Protein AF-A0A3C8CG92-F1 (afdb_monomer_lite)

Secondary structure (DSSP, 8-state):
-HHHHHGGG---HHHHHHHHHHHHTTSS-HHHHHHSHHHHHTSHHHHHHTGGGPPPEEEEEEEETTEEEEEEE-TTHHHHHHTT-EEEEEEEEEETT--SEEEEEEEEE-S---SEEEEEHHHHBSS-----SSSEEEEEEEEEEE-TTT--EEEPPPEEEEEE--TT----PPPPP---------GGGGGG-

Structure (mmCIF, N/CA/C/O backbone):
data_AF-A0A3C8CG92-F1
#
_entry.id   AF-A0A3C8CG92-F1
#
loop_
_atom_site.group_PDB
_atom_site.id
_atom_site.type_symbol
_atom_site.label_atom_id
_atom_site.label_alt_id
_atom_site.label_comp_id
_atom_site.label_asym_id
_atom_site.label_entity_id
_atom_site.label_seq_id
_atom_site.pdbx_PDB_ins_code
_atom_site.Cartn_x
_atom_site.Cartn_y
_atom_site.Cartn_z
_atom_site.occupancy
_atom_site.B_iso_or_equiv
_atom_site.auth_seq_id
_atom_site.auth_comp_id
_atom_site.auth_asym_id
_atom_site.auth_atom_id
_atom_site.pdbx_PDB_model_num
ATOM 1 N N . VAL A 1 1 ? -14.187 -3.448 30.212 1.00 79.50 1 VAL A N 1
ATOM 2 C CA . VAL A 1 1 ? -13.137 -2.615 29.560 1.00 79.50 1 VAL A CA 1
ATOM 3 C C . VAL A 1 1 ? -12.024 -3.438 28.897 1.00 79.50 1 VAL A C 1
ATOM 5 O O . VAL A 1 1 ? -11.839 -3.274 27.696 1.00 79.50 1 VAL A O 1
ATOM 8 N N . LYS A 1 2 ? -11.349 -4.366 29.605 1.00 89.44 2 LYS A N 1
ATOM 9 C CA . LYS A 1 2 ? -10.207 -5.175 29.098 1.00 89.44 2 LYS A CA 1
ATOM 10 C C . LYS A 1 2 ? -10.404 -5.783 27.696 1.00 89.44 2 LYS A C 1
ATOM 12 O O . LYS A 1 2 ? -9.564 -5.591 26.823 1.00 89.44 2 LYS A O 1
ATOM 17 N N . LEU A 1 3 ? -11.551 -6.421 27.440 1.00 88.56 3 LEU A N 1
ATOM 18 C CA . LEU A 1 3 ? -11.881 -6.983 26.120 1.00 88.56 3 LEU A CA 1
ATOM 19 C C . LEU A 1 3 ? -11.899 -5.921 25.002 1.00 88.56 3 LEU A C 1
ATOM 21 O O . LEU A 1 3 ? -11.377 -6.147 23.913 1.00 88.56 3 LEU A O 1
ATOM 25 N N . GLY A 1 4 ? -12.467 -4.742 25.272 1.00 87.75 4 GLY A N 1
ATOM 26 C CA . GLY A 1 4 ? -12.495 -3.633 24.315 1.00 87.75 4 GLY A CA 1
ATOM 27 C C . GLY A 1 4 ? -11.094 -3.109 23.991 1.00 87.75 4 GLY A C 1
ATOM 28 O O . GLY A 1 4 ? -10.810 -2.808 22.836 1.00 87.75 4 GLY A O 1
ATOM 29 N N . VAL A 1 5 ? -10.194 -3.090 24.973 1.00 90.06 5 VAL A N 1
ATOM 30 C CA . VAL A 1 5 ? -8.790 -2.707 24.772 1.00 90.06 5 VAL A CA 1
ATOM 31 C C . VAL A 1 5 ? -8.032 -3.757 23.960 1.00 90.06 5 VAL A C 1
ATOM 33 O O . VAL A 1 5 ? -7.383 -3.412 22.973 1.00 90.06 5 VAL A O 1
ATOM 36 N N . ALA A 1 6 ? -8.178 -5.043 24.294 1.00 90.12 6 ALA A N 1
ATOM 37 C CA . ALA A 1 6 ? -7.513 -6.142 23.587 1.00 90.12 6 ALA A CA 1
ATOM 38 C C . ALA A 1 6 ? -7.808 -6.123 22.076 1.00 90.12 6 ALA A C 1
ATOM 40 O O . ALA A 1 6 ? -6.915 -6.264 21.243 1.00 90.12 6 ALA A O 1
ATOM 41 N N . THR A 1 7 ? -9.055 -5.834 21.695 1.00 90.62 7 THR A N 1
ATOM 42 C CA . THR A 1 7 ? -9.447 -5.739 20.278 1.00 90.62 7 THR A CA 1
ATOM 43 C C . THR A 1 7 ? -8.774 -4.600 19.492 1.00 90.62 7 THR A C 1
ATOM 45 O O . THR A 1 7 ? -8.831 -4.603 18.262 1.00 90.62 7 THR A O 1
ATOM 48 N N . CYS A 1 8 ? -8.127 -3.626 20.144 1.00 88.44 8 CYS A N 1
ATOM 49 C CA . CYS A 1 8 ? -7.345 -2.580 19.472 1.00 88.44 8 CYS A CA 1
ATOM 50 C C . CYS A 1 8 ? -5.971 -3.066 18.986 1.00 88.44 8 CYS A C 1
ATOM 52 O O . CYS A 1 8 ? -5.341 -2.396 18.167 1.00 88.44 8 CYS A O 1
ATOM 54 N N . TYR A 1 9 ? -5.520 -4.231 19.448 1.00 88.62 9 TYR A N 1
ATOM 55 C CA . TYR A 1 9 ? -4.285 -4.870 18.993 1.00 88.62 9 TYR A CA 1
ATOM 56 C C . TYR A 1 9 ? -4.516 -5.811 17.803 1.00 88.62 9 TYR A C 1
ATOM 58 O O . TYR A 1 9 ? -3.559 -6.258 17.180 1.00 88.62 9 TYR A O 1
ATOM 66 N N . LEU A 1 10 ? -5.778 -6.058 17.437 1.00 88.50 10 LEU A N 1
ATOM 67 C CA . LEU A 1 10 ? -6.153 -6.989 16.379 1.00 88.50 10 LEU A CA 1
ATOM 68 C C . LEU A 1 10 ? -6.548 -6.250 15.093 1.00 88.50 10 LEU A C 1
ATOM 70 O O . LEU A 1 10 ? -7.536 -5.509 15.059 1.00 88.50 10 LEU A O 1
ATOM 74 N N . TYR A 1 11 ? -5.829 -6.517 14.002 1.00 86.50 11 TYR A N 1
ATOM 75 C CA . TYR A 1 11 ? -6.189 -6.078 12.649 1.00 86.50 11 TYR A CA 1
ATOM 76 C C . TYR A 1 11 ? -7.282 -6.983 12.058 1.00 86.50 11 TYR A C 1
ATOM 78 O O . TYR A 1 11 ? -7.060 -7.705 11.096 1.00 86.50 11 TYR A O 1
ATOM 86 N N . SER A 1 12 ? -8.477 -6.986 12.658 1.00 88.12 12 SER A N 1
ATOM 87 C CA . SER A 1 12 ? -9.600 -7.827 12.220 1.00 88.12 12 SER A CA 1
ATOM 88 C C . SER A 1 12 ? -10.921 -7.048 12.159 1.00 88.12 12 SER A C 1
ATOM 90 O O . SER A 1 12 ? -11.260 -6.346 13.121 1.00 88.12 12 SER A O 1
ATOM 92 N N . PRO A 1 13 ? -11.735 -7.216 11.096 1.00 88.75 13 PRO A N 1
ATOM 93 C CA . PRO A 1 13 ? -13.082 -6.647 11.036 1.00 88.75 13 PRO A CA 1
ATOM 94 C C . PRO A 1 13 ? -13.967 -7.096 12.208 1.00 88.75 13 PRO A C 1
ATOM 96 O O . PRO A 1 13 ? -14.740 -6.303 12.754 1.00 88.75 13 PRO A O 1
ATOM 99 N N . LYS A 1 14 ? -13.813 -8.352 12.661 1.00 91.12 14 LYS A N 1
ATOM 100 C CA . LYS A 1 14 ? -14.554 -8.896 13.811 1.00 91.12 14 LYS A CA 1
ATOM 101 C C . LYS A 1 14 ? -14.210 -8.142 15.099 1.00 91.12 14 LYS A C 1
ATOM 103 O O . LYS A 1 14 ? -15.111 -7.792 15.857 1.00 91.12 14 LYS A O 1
ATOM 108 N N . ALA A 1 15 ? -12.938 -7.799 15.302 1.00 90.62 15 ALA A N 1
ATOM 109 C CA . ALA A 1 15 ? -12.492 -7.023 16.459 1.00 90.62 15 ALA A CA 1
ATOM 110 C C . ALA A 1 15 ? -13.123 -5.615 16.488 1.00 90.62 15 ALA A C 1
ATOM 112 O O . ALA A 1 15 ? -13.548 -5.135 17.539 1.00 90.62 15 ALA A O 1
ATOM 113 N N . LEU A 1 16 ? -13.268 -4.964 15.328 1.00 89.38 16 LEU A N 1
ATOM 114 C CA . LEU A 1 16 ? -13.996 -3.693 15.215 1.00 89.38 16 LEU A CA 1
ATOM 115 C C . LEU A 1 16 ? -15.495 -3.846 15.519 1.00 89.38 16 LEU A C 1
ATOM 117 O O . LEU A 1 16 ? -16.070 -2.975 16.175 1.00 89.38 16 LEU A O 1
ATOM 121 N N . LYS A 1 17 ? -16.127 -4.942 15.077 1.00 91.56 17 LYS A N 1
ATOM 122 C CA . LYS A 1 17 ? -17.538 -5.244 15.381 1.00 91.56 17 LYS A CA 1
ATOM 123 C C . LYS A 1 17 ? -17.755 -5.431 16.885 1.00 91.56 17 LYS A C 1
ATOM 125 O O . LYS A 1 17 ? -18.674 -4.828 17.434 1.00 91.56 17 LYS A O 1
ATOM 130 N N . VAL A 1 18 ? -16.878 -6.178 17.560 1.00 92.88 18 VAL A N 1
ATOM 131 C CA . VAL A 1 18 ? -16.921 -6.362 19.022 1.00 92.88 18 VAL A CA 1
ATOM 132 C C . VAL A 1 18 ? -16.825 -5.017 19.746 1.00 92.88 18 VAL A C 1
ATOM 134 O O . VAL A 1 18 ? -17.679 -4.731 20.582 1.00 92.88 18 VAL A O 1
ATOM 137 N N . ARG A 1 19 ? -15.876 -4.143 19.374 1.00 90.06 19 ARG A N 1
ATOM 138 C CA . ARG A 1 19 ? -15.771 -2.791 19.964 1.00 90.06 19 ARG A CA 1
ATOM 139 C C . ARG A 1 19 ? -17.051 -1.986 19.815 1.00 90.06 19 ARG A C 1
ATOM 141 O O .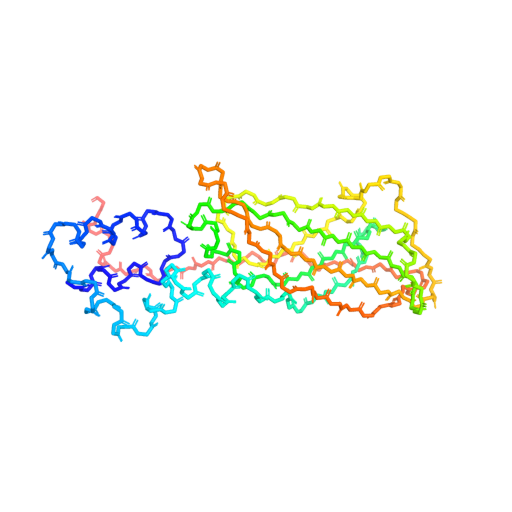 ARG A 1 19 ? -17.542 -1.436 20.795 1.00 90.06 19 ARG A O 1
ATOM 148 N N . ARG A 1 20 ? -17.614 -1.945 18.604 1.00 90.88 20 ARG A N 1
ATOM 149 C CA . ARG A 1 20 ? -18.874 -1.232 18.344 1.00 90.88 20 ARG A CA 1
ATOM 150 C C . ARG A 1 20 ? -20.014 -1.773 19.200 1.00 90.88 20 ARG A C 1
ATOM 152 O O . ARG A 1 20 ? -20.780 -0.983 19.736 1.00 90.88 20 ARG A O 1
ATOM 159 N N . ASN A 1 21 ? -20.110 -3.091 19.357 1.00 94.25 21 ASN A N 1
ATOM 160 C CA . ASN A 1 21 ? -21.153 -3.715 20.165 1.00 94.25 21 ASN A CA 1
ATOM 161 C C . ASN A 1 21 ? -20.993 -3.417 21.661 1.00 94.25 21 ASN A C 1
ATOM 163 O O . ASN A 1 21 ? -21.989 -3.136 22.321 1.00 94.25 21 ASN A O 1
ATOM 167 N N . LEU A 1 22 ? -19.766 -3.439 22.193 1.00 93.12 22 LEU A N 1
ATOM 168 C CA . LEU A 1 22 ? -19.501 -3.084 23.592 1.00 93.12 22 LEU A CA 1
ATOM 169 C C . LEU A 1 22 ? -19.893 -1.633 23.895 1.00 93.12 22 LEU A C 1
ATOM 171 O O . LEU A 1 22 ? -20.525 -1.385 24.919 1.00 93.12 22 LEU A O 1
ATOM 175 N N . ILE A 1 23 ? -19.576 -0.709 22.981 1.00 92.62 23 ILE A N 1
ATOM 176 C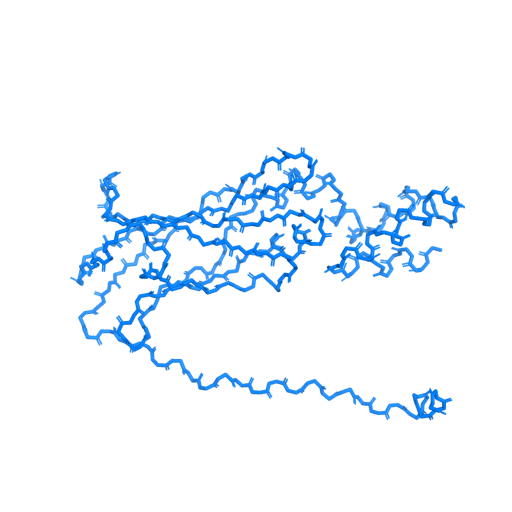 CA . ILE A 1 23 ? -19.957 0.706 23.094 1.00 92.62 23 ILE A CA 1
ATOM 177 C C . ILE A 1 23 ? -21.480 0.866 23.003 1.00 92.62 23 ILE A C 1
ATOM 179 O O . ILE A 1 23 ? -22.083 1.497 23.864 1.00 92.62 23 ILE A O 1
ATOM 183 N N . ARG A 1 24 ? -22.127 0.246 22.004 1.00 93.56 24 ARG A N 1
ATOM 184 C CA . ARG A 1 24 ? -23.591 0.313 21.818 1.00 93.56 24 ARG A CA 1
ATOM 185 C C . ARG A 1 24 ? -24.368 -0.223 23.017 1.00 93.56 24 ARG A C 1
ATOM 187 O O . ARG A 1 24 ? -25.367 0.365 23.401 1.00 93.56 24 ARG A O 1
ATOM 194 N N . LYS A 1 25 ? -23.893 -1.313 23.627 1.00 95.38 25 LYS A N 1
ATOM 195 C CA . LYS A 1 25 ? -24.488 -1.902 24.837 1.00 95.38 25 LYS A CA 1
ATOM 196 C C . LYS A 1 25 ? -24.092 -1.171 26.129 1.00 95.38 25 LYS A C 1
ATOM 198 O O . LYS A 1 25 ? -24.303 -1.723 27.201 1.00 95.38 25 LYS A O 1
ATOM 203 N N . LYS A 1 26 ? -23.455 0.006 26.039 1.00 92.88 26 LYS A N 1
ATOM 204 C CA . LYS A 1 26 ? -22.960 0.808 27.173 1.00 92.88 26 LYS A CA 1
ATOM 205 C C . LYS A 1 26 ? -22.051 0.036 28.150 1.00 92.88 26 LYS A C 1
ATOM 207 O O . LYS A 1 26 ? -21.869 0.449 29.286 1.00 92.88 26 LYS A O 1
ATOM 212 N N . ARG A 1 27 ? -21.428 -1.070 27.713 1.00 91.50 27 ARG A N 1
ATOM 213 C CA . ARG A 1 27 ? -20.518 -1.888 28.545 1.00 91.50 27 ARG A CA 1
ATOM 214 C C . ARG A 1 27 ? -19.129 -1.266 28.689 1.00 91.50 27 ARG A C 1
ATOM 216 O O . ARG A 1 27 ? -18.361 -1.659 29.564 1.00 91.50 27 ARG A O 1
ATOM 223 N N . VAL A 1 28 ? -18.767 -0.376 27.767 1.00 92.38 28 VAL A N 1
ATOM 224 C CA . VAL A 1 28 ? -17.530 0.415 27.770 1.00 92.38 28 VAL A CA 1
ATOM 225 C C . VAL A 1 28 ? -17.829 1.748 27.082 1.00 92.38 28 VAL A C 1
ATOM 227 O O . VAL A 1 28 ? -18.465 1.747 26.028 1.00 92.38 28 VAL A O 1
ATOM 230 N N . SER A 1 29 ? -17.362 2.868 27.635 1.00 92.69 29 SER A N 1
ATOM 231 C CA . SER A 1 29 ? -17.491 4.175 26.981 1.00 92.69 29 SER A CA 1
ATOM 232 C C . SER A 1 29 ? -16.473 4.328 25.836 1.00 92.69 29 SER A C 1
ATOM 234 O O . SER A 1 29 ? -15.406 3.707 25.835 1.00 92.69 29 SER A O 1
ATOM 236 N N . LEU A 1 30 ? -16.782 5.163 24.838 1.00 89.75 30 LEU A N 1
ATOM 237 C CA . LEU A 1 30 ? -15.821 5.475 23.774 1.00 89.75 30 LEU A CA 1
ATOM 238 C C . LEU A 1 30 ? -14.600 6.224 24.328 1.00 89.75 30 LEU A C 1
ATOM 240 O O . LEU A 1 30 ? -13.483 5.936 23.908 1.00 89.75 30 LEU A O 1
ATOM 244 N N . GLN A 1 31 ? -14.812 7.146 25.266 1.00 91.44 31 GLN A N 1
ATOM 245 C CA . GLN A 1 31 ? -13.764 7.993 25.837 1.00 91.44 31 GLN A CA 1
ATOM 246 C C . GLN A 1 31 ? -12.708 7.159 26.567 1.00 91.44 31 GLN A C 1
ATOM 248 O O . GLN A 1 31 ? -11.533 7.238 26.219 1.00 91.44 31 GLN A O 1
ATOM 253 N N . THR A 1 32 ? -13.146 6.216 27.406 1.00 91.50 32 THR A N 1
ATOM 254 C CA . THR A 1 32 ? -12.263 5.257 28.091 1.00 91.50 32 THR A CA 1
ATOM 255 C C . THR A 1 32 ? -11.449 4.407 27.109 1.00 91.50 32 THR A C 1
ATOM 257 O O . THR A 1 32 ? -10.316 4.028 27.388 1.00 91.50 32 THR A O 1
ATOM 260 N N . LEU A 1 33 ? -11.999 4.073 25.933 1.00 89.44 33 LEU A N 1
ATOM 261 C CA . LEU A 1 33 ? -11.219 3.371 24.909 1.00 89.44 33 LEU A CA 1
ATOM 262 C C . LEU A 1 33 ? -10.218 4.295 24.218 1.00 89.44 33 LEU A C 1
ATOM 264 O O . LEU A 1 33 ? -9.135 3.835 23.886 1.00 89.44 33 LEU A O 1
ATOM 268 N N . LEU A 1 34 ? -10.562 5.555 23.957 1.00 89.81 34 LEU A N 1
ATOM 269 C CA . LEU A 1 34 ? -9.677 6.492 23.262 1.00 89.81 34 LEU A CA 1
ATOM 270 C C . LEU A 1 34 ? -8.498 6.959 24.125 1.00 89.81 34 LEU A C 1
ATOM 272 O O . LEU A 1 34 ? -7.439 7.221 23.561 1.00 89.81 34 LEU A O 1
ATOM 276 N N . GLU A 1 35 ? -8.650 6.977 25.451 1.00 90.94 35 GLU A N 1
ATOM 277 C CA . GLU A 1 35 ? -7.554 7.189 26.414 1.00 90.94 35 GLU A CA 1
ATOM 278 C C . GLU A 1 35 ? -6.441 6.144 26.257 1.00 90.94 35 GLU A C 1
ATOM 280 O O . GLU A 1 35 ? -5.258 6.435 26.437 1.00 90.94 35 GLU A O 1
ATOM 285 N N . VAL A 1 36 ? -6.784 4.925 25.828 1.00 91.44 36 VAL A N 1
ATOM 286 C CA . VAL A 1 36 ? -5.773 3.928 25.480 1.00 91.44 36 VAL A CA 1
ATOM 287 C C . VAL A 1 36 ? -5.129 4.301 24.149 1.00 91.44 36 VAL A C 1
ATOM 289 O O . VAL A 1 36 ? -5.717 4.123 23.077 1.00 91.44 36 VAL A O 1
ATOM 292 N N . ARG A 1 37 ? -3.856 4.713 24.203 1.00 88.56 37 ARG A N 1
ATOM 293 C CA . ARG A 1 37 ? -3.052 5.148 23.046 1.00 88.56 37 ARG A CA 1
ATOM 294 C C . ARG A 1 37 ? -3.224 4.262 21.811 1.00 88.56 37 ARG A C 1
ATOM 296 O O . ARG A 1 37 ? -3.463 4.763 20.713 1.00 88.56 37 ARG A O 1
ATOM 303 N N . ARG A 1 38 ? -3.148 2.933 21.970 1.00 88.69 38 ARG A N 1
ATOM 304 C CA . ARG A 1 38 ? -3.302 1.989 20.849 1.00 88.69 38 ARG A CA 1
ATOM 305 C C . ARG A 1 38 ? -4.683 2.079 20.201 1.00 88.69 38 ARG A C 1
ATOM 307 O O . ARG A 1 38 ? -4.783 2.064 18.979 1.00 88.69 38 ARG A O 1
ATOM 314 N N . CYS A 1 39 ? -5.742 2.167 20.996 1.00 88.44 39 CYS A N 1
ATOM 315 C CA . CYS A 1 39 ? -7.107 2.308 20.503 1.00 88.44 39 CYS A CA 1
ATOM 316 C C . CYS A 1 39 ? -7.336 3.658 19.813 1.00 88.44 39 CYS A C 1
ATOM 318 O O . CYS A 1 39 ? -7.998 3.681 18.771 1.00 88.44 39 CYS A O 1
ATOM 320 N N . GLY A 1 40 ? -6.754 4.737 20.350 1.00 87.94 40 GLY A N 1
ATOM 321 C CA . GLY A 1 40 ? -6.740 6.066 19.740 1.00 87.94 40 GLY A CA 1
ATOM 322 C C . GLY A 1 40 ? -6.082 6.062 18.359 1.00 87.94 40 GLY A C 1
ATOM 323 O O . GLY A 1 40 ? -6.735 6.400 17.374 1.00 87.94 40 GLY A O 1
ATOM 324 N N . LEU A 1 41 ? -4.848 5.557 18.250 1.00 85.81 41 LEU A N 1
ATOM 325 C CA . LEU A 1 41 ? -4.129 5.420 16.971 1.00 85.81 41 LEU A CA 1
ATOM 326 C C . LEU A 1 41 ? -4.892 4.555 15.962 1.00 85.81 41 LEU A C 1
ATOM 328 O O . LEU A 1 41 ? -4.976 4.862 14.778 1.00 85.81 41 LEU A O 1
ATOM 332 N N . MET A 1 42 ? -5.503 3.477 16.446 1.00 84.94 42 MET A N 1
ATOM 333 C CA . MET A 1 42 ? -6.290 2.554 15.633 1.00 84.94 42 MET A CA 1
ATOM 334 C C . MET A 1 42 ? -7.716 3.050 15.379 1.00 84.94 42 MET A C 1
ATOM 336 O O . MET A 1 42 ? -8.534 2.289 14.850 1.00 84.94 42 MET A O 1
ATOM 340 N N . SER A 1 43 ? -8.062 4.276 15.777 1.00 88.12 43 SER A N 1
ATOM 341 C CA . SER A 1 43 ? -9.392 4.853 15.600 1.00 88.12 43 SER A CA 1
ATOM 342 C C . SER A 1 43 ? -9.699 5.132 14.127 1.00 88.12 43 SER A C 1
ATOM 344 O O . SER A 1 43 ? -8.841 5.070 13.246 1.00 88.12 43 SER A O 1
ATOM 346 N N . ARG A 1 44 ? -10.977 5.397 13.826 1.00 89.06 44 ARG A N 1
ATOM 347 C CA . ARG A 1 44 ? -11.379 5.747 12.456 1.00 89.06 44 ARG A CA 1
ATOM 348 C C . ARG A 1 44 ? -10.785 7.093 12.050 1.00 89.06 44 ARG A C 1
ATOM 350 O O . ARG A 1 44 ? -10.328 7.224 10.925 1.00 89.06 44 ARG A O 1
ATOM 357 N N . ARG A 1 45 ? -10.789 8.055 12.977 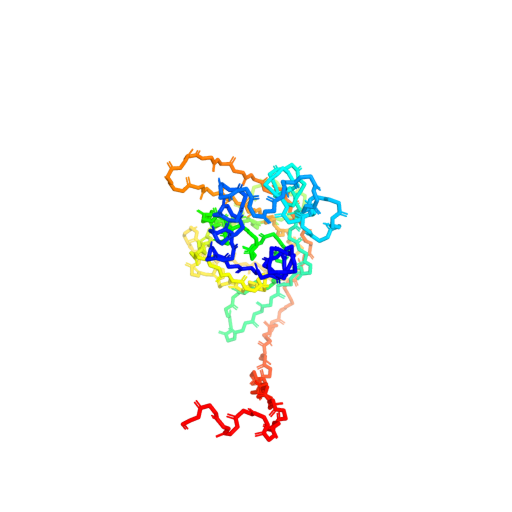1.00 90.00 45 ARG A N 1
ATOM 358 C CA . ARG A 1 45 ? -10.286 9.411 12.758 1.00 90.00 45 ARG A CA 1
ATOM 359 C C . ARG A 1 45 ? -8.794 9.392 12.441 1.00 90.00 45 ARG A C 1
ATOM 361 O O . ARG A 1 45 ? -8.410 9.943 11.419 1.00 90.00 45 ARG A O 1
ATOM 368 N N . SER A 1 46 ? -7.994 8.704 13.254 1.00 90.44 46 SER A N 1
ATOM 369 C CA . SER A 1 46 ? -6.552 8.570 13.023 1.00 90.44 46 SER A CA 1
ATOM 370 C C . SER A 1 46 ? -6.255 7.851 11.710 1.00 90.44 46 SER A C 1
ATOM 372 O O . SER A 1 46 ? -5.429 8.316 10.933 1.00 90.44 46 SER A O 1
ATOM 374 N N . PHE A 1 47 ? -6.984 6.773 11.391 1.00 91.81 47 PHE A N 1
ATOM 375 C CA . PHE A 1 47 ? -6.814 6.098 10.102 1.00 91.81 47 PHE A CA 1
ATOM 376 C C . PHE A 1 47 ? -7.068 7.034 8.914 1.00 91.81 47 PHE A C 1
ATOM 378 O O . PHE A 1 47 ? -6.217 7.158 8.040 1.00 91.81 47 PHE A O 1
ATOM 385 N N . GLU A 1 48 ? -8.232 7.688 8.887 1.00 92.62 48 GLU A N 1
ATOM 386 C CA . GLU A 1 48 ? -8.662 8.496 7.743 1.00 92.62 48 GLU A CA 1
ATOM 387 C C . GLU A 1 48 ? -7.877 9.809 7.597 1.00 92.62 48 GLU A C 1
ATOM 389 O O . GLU A 1 48 ? -7.800 10.317 6.483 1.00 92.62 48 GLU A O 1
ATOM 394 N N . ARG A 1 49 ? -7.308 10.355 8.683 1.00 91.56 49 ARG A N 1
ATOM 395 C CA . ARG A 1 49 ? -6.543 11.615 8.657 1.00 91.56 49 ARG A CA 1
ATOM 396 C C . ARG A 1 49 ? -5.032 11.435 8.534 1.00 91.56 49 ARG A C 1
ATOM 398 O O . ARG A 1 49 ? -4.391 12.298 7.954 1.00 91.56 49 ARG A O 1
ATOM 405 N N . GLU A 1 50 ? -4.466 10.356 9.074 1.00 90.56 50 GLU A N 1
ATOM 406 C CA . GLU A 1 50 ? -3.008 10.200 9.180 1.00 90.56 50 GLU A CA 1
ATOM 407 C C . GLU A 1 50 ? -2.506 8.958 8.444 1.00 90.56 50 GLU A C 1
ATOM 409 O O . GLU A 1 50 ? -1.791 9.082 7.453 1.00 90.56 50 GLU A O 1
ATOM 414 N N . PHE A 1 51 ? -2.903 7.757 8.882 1.00 90.44 51 PHE A N 1
ATOM 415 C CA . PHE A 1 51 ? -2.337 6.502 8.360 1.00 90.44 51 PHE A CA 1
ATOM 416 C C . PHE A 1 51 ? -2.570 6.331 6.861 1.00 90.44 51 PHE A C 1
ATOM 418 O O . PHE A 1 51 ? -1.705 5.830 6.152 1.00 90.44 51 PHE A O 1
ATOM 425 N N . VAL A 1 52 ? -3.731 6.752 6.362 1.00 92.31 52 VAL A N 1
ATOM 426 C CA . VAL A 1 52 ? -4.044 6.709 4.930 1.00 92.31 52 VAL A CA 1
ATOM 427 C C . VAL A 1 52 ? -3.020 7.469 4.094 1.00 92.31 52 VAL A C 1
ATOM 429 O O . VAL A 1 52 ? -2.702 7.019 2.996 1.00 92.31 52 VAL A O 1
ATOM 432 N N . LEU A 1 53 ? -2.503 8.586 4.607 1.00 94.25 53 LEU A N 1
ATOM 433 C CA . LEU A 1 53 ? -1.563 9.448 3.897 1.00 94.25 53 LEU A CA 1
ATOM 434 C C . LEU A 1 53 ? -0.135 8.896 3.913 1.00 94.25 53 LEU A C 1
ATOM 436 O O . LEU A 1 53 ? 0.707 9.403 3.175 1.00 94.25 53 LEU A O 1
ATOM 440 N N . TRP A 1 54 ? 0.161 7.886 4.736 1.00 94.44 54 TRP A N 1
ATOM 441 C CA . TRP A 1 54 ? 1.501 7.314 4.818 1.00 94.44 54 TRP A CA 1
ATOM 442 C C . TRP A 1 54 ? 1.904 6.708 3.475 1.00 94.44 54 TRP A C 1
ATOM 444 O O . TRP A 1 54 ? 1.182 5.888 2.904 1.00 94.44 54 TRP A O 1
ATOM 454 N N . SER A 1 55 ? 3.062 7.140 2.980 1.00 95.25 55 SER A N 1
ATOM 455 C CA . SER A 1 55 ? 3.691 6.586 1.790 1.00 95.25 55 SER A CA 1
ATOM 456 C C . SER A 1 55 ? 4.235 5.185 2.071 1.00 95.25 55 SER A C 1
ATOM 458 O O . SER A 1 55 ? 4.534 4.820 3.216 1.00 95.25 55 SER A O 1
ATOM 460 N N . MET A 1 56 ? 4.364 4.393 1.009 1.00 95.75 56 MET A N 1
ATOM 461 C CA . MET A 1 56 ? 4.994 3.079 1.078 1.00 95.75 56 MET A CA 1
ATOM 462 C C . MET A 1 56 ? 6.467 3.228 1.456 1.00 95.75 56 MET A C 1
ATOM 464 O O . MET A 1 56 ? 7.137 4.172 1.037 1.00 95.75 56 MET A O 1
ATOM 468 N N . ARG A 1 57 ? 6.959 2.298 2.275 1.00 94.12 57 ARG A N 1
ATOM 469 C CA . ARG A 1 57 ? 8.324 2.312 2.812 1.00 94.12 57 ARG A CA 1
ATOM 470 C C . ARG A 1 57 ? 9.113 1.112 2.321 1.00 94.12 57 ARG A C 1
ATOM 472 O O . ARG A 1 57 ? 8.519 0.090 1.979 1.00 94.12 57 ARG A O 1
ATOM 479 N N . ASN A 1 58 ? 10.439 1.229 2.372 1.00 94.75 58 ASN A N 1
ATOM 480 C CA . ASN A 1 58 ? 11.376 0.145 2.071 1.00 94.75 58 ASN A CA 1
ATOM 481 C C . ASN A 1 58 ? 11.067 -0.498 0.711 1.00 94.75 58 ASN A C 1
ATOM 483 O O . ASN A 1 58 ? 10.841 -1.702 0.628 1.00 94.75 58 ASN A O 1
ATOM 487 N N . ILE A 1 59 ? 10.939 0.341 -0.321 1.00 95.69 59 ILE A N 1
ATOM 488 C CA . ILE A 1 59 ? 10.642 -0.107 -1.681 1.00 95.69 59 ILE A CA 1
ATOM 489 C C . ILE A 1 59 ? 11.942 -0.613 -2.300 1.00 95.69 59 ILE A C 1
ATOM 491 O O . ILE A 1 59 ? 12.928 0.119 -2.344 1.00 95.69 59 ILE A O 1
ATOM 495 N N . TYR A 1 60 ? 11.920 -1.846 -2.791 1.00 93.75 60 TYR A N 1
ATOM 496 C CA . TYR A 1 60 ? 13.046 -2.495 -3.447 1.00 93.75 60 TYR A CA 1
ATOM 497 C C . TYR A 1 60 ? 12.615 -3.060 -4.789 1.00 93.75 60 TYR A C 1
ATOM 499 O O . TYR A 1 60 ? 11.629 -3.797 -4.869 1.00 93.75 60 TYR A O 1
ATOM 507 N N . PHE A 1 61 ? 13.387 -2.737 -5.821 1.00 93.69 61 PHE A N 1
ATOM 508 C CA . PHE A 1 61 ? 13.314 -3.390 -7.118 1.00 93.69 61 PHE A CA 1
ATOM 509 C C . PHE A 1 61 ? 14.236 -4.606 -7.135 1.00 93.69 61 PHE A C 1
ATOM 511 O O . PHE A 1 61 ? 15.365 -4.539 -6.652 1.00 93.69 61 PHE A O 1
ATOM 518 N N . PHE A 1 62 ? 13.775 -5.702 -7.729 1.00 91.31 62 PHE A N 1
ATOM 519 C CA . PHE A 1 62 ? 14.630 -6.835 -8.050 1.00 91.31 62 PHE A CA 1
ATOM 520 C C . PHE A 1 62 ? 14.092 -7.609 -9.254 1.00 91.31 62 PHE A C 1
ATOM 522 O O . PHE A 1 62 ? 12.903 -7.555 -9.562 1.00 91.31 62 PHE A O 1
ATOM 529 N N . LYS A 1 63 ? 14.961 -8.360 -9.932 1.00 90.00 63 LYS A N 1
ATOM 530 C CA . LYS A 1 63 ? 14.543 -9.354 -10.927 1.00 90.00 63 LYS A CA 1
ATOM 531 C C . LYS A 1 63 ? 14.555 -10.729 -10.279 1.00 90.00 63 LYS A C 1
ATOM 533 O O . LYS A 1 63 ? 15.464 -11.012 -9.518 1.00 90.00 63 LYS A O 1
ATOM 538 N N . SER A 1 64 ? 13.563 -11.569 -10.544 1.00 86.25 64 SER A N 1
ATOM 539 C CA . SER A 1 64 ? 13.572 -12.967 -10.103 1.00 86.25 64 SER A CA 1
ATOM 540 C C . SER A 1 64 ? 13.119 -13.857 -11.245 1.00 86.25 64 SER A C 1
ATOM 542 O O . SER A 1 64 ? 12.007 -13.696 -11.759 1.00 86.25 64 SER A O 1
ATOM 544 N N . LYS A 1 65 ? 13.988 -14.788 -11.655 1.00 85.81 65 LYS A N 1
ATOM 545 C CA . LYS A 1 65 ? 13.809 -15.604 -12.869 1.00 85.81 65 LYS A CA 1
ATOM 546 C C . LYS A 1 65 ? 13.530 -14.730 -14.101 1.00 85.81 65 LYS A C 1
ATOM 548 O O . LYS A 1 65 ? 12.568 -14.968 -14.824 1.00 85.81 65 LYS A O 1
ATOM 553 N N . GLY A 1 66 ? 14.307 -13.657 -14.257 1.00 85.00 66 GLY A N 1
ATOM 554 C CA . GLY A 1 66 ? 14.166 -12.682 -15.346 1.00 85.00 66 GLY A CA 1
ATOM 555 C C . GLY A 1 66 ? 13.041 -11.657 -15.168 1.00 85.00 66 GLY A C 1
ATOM 556 O O . GLY A 1 66 ? 13.075 -10.623 -15.826 1.00 85.00 66 GLY A O 1
ATOM 557 N N . ARG A 1 67 ? 12.102 -11.881 -14.238 1.00 89.62 67 ARG A N 1
ATOM 558 C CA . ARG A 1 67 ? 10.907 -11.040 -14.095 1.00 89.62 67 ARG A CA 1
ATOM 559 C C . ARG A 1 67 ? 11.090 -9.894 -13.126 1.00 89.62 67 ARG A C 1
ATOM 561 O O . ARG A 1 67 ? 11.521 -10.109 -11.990 1.00 89.62 67 ARG A O 1
ATOM 568 N N . ALA A 1 68 ? 10.708 -8.698 -13.555 1.00 92.75 68 ALA A N 1
ATOM 569 C CA . ALA A 1 68 ? 10.794 -7.484 -12.754 1.00 92.75 68 ALA A CA 1
ATOM 570 C C . ALA A 1 68 ? 9.768 -7.490 -11.605 1.00 92.75 68 ALA A C 1
ATOM 572 O O . ALA A 1 68 ? 8.562 -7.637 -11.813 1.00 92.75 68 ALA A O 1
ATOM 573 N N . GLN A 1 69 ? 10.246 -7.321 -10.373 1.00 94.06 69 GLN A N 1
ATOM 574 C CA . GLN A 1 69 ? 9.435 -7.320 -9.159 1.00 94.06 69 GLN A CA 1
ATOM 575 C C . GLN A 1 69 ? 9.753 -6.112 -8.283 1.00 94.06 69 GLN A C 1
ATOM 577 O O . GLN A 1 69 ? 10.871 -5.599 -8.251 1.00 94.06 69 GLN A O 1
ATOM 582 N N . ILE A 1 70 ? 8.742 -5.691 -7.530 1.00 95.25 70 ILE A N 1
ATOM 583 C CA . ILE A 1 70 ? 8.852 -4.663 -6.500 1.00 95.25 70 ILE A CA 1
ATOM 584 C C . ILE A 1 70 ? 8.344 -5.235 -5.180 1.00 95.25 70 ILE A C 1
ATOM 586 O O . ILE A 1 70 ? 7.260 -5.820 -5.121 1.00 95.25 70 ILE A O 1
ATOM 590 N N . GLN A 1 71 ? 9.105 -5.037 -4.107 1.00 95.00 71 GLN A N 1
ATOM 591 C CA . GLN A 1 71 ? 8.701 -5.365 -2.742 1.00 95.00 71 GLN A CA 1
ATOM 592 C C . GLN A 1 71 ? 8.739 -4.119 -1.865 1.00 95.00 71 GLN A C 1
ATOM 594 O O . GLN A 1 71 ? 9.660 -3.318 -1.964 1.00 95.00 71 GLN A O 1
ATOM 599 N N . PHE A 1 72 ? 7.734 -3.955 -1.006 1.00 96.19 72 PHE A N 1
ATOM 600 C CA . PHE A 1 72 ? 7.636 -2.815 -0.096 1.00 96.19 72 PHE A CA 1
ATOM 601 C C . PHE A 1 72 ? 6.790 -3.126 1.140 1.00 96.19 72 PHE A C 1
ATOM 603 O O . PHE A 1 72 ? 6.154 -4.182 1.255 1.00 96.19 72 PHE A O 1
ATOM 610 N N . LEU A 1 73 ? 6.767 -2.170 2.067 1.00 96.62 73 LEU A N 1
ATOM 611 C CA . LEU A 1 73 ? 5.914 -2.168 3.247 1.00 96.62 73 LEU A CA 1
ATOM 612 C C . LEU A 1 73 ? 4.847 -1.070 3.142 1.00 96.62 73 LEU A C 1
ATOM 614 O O . LEU A 1 73 ? 5.158 0.117 3.034 1.00 96.62 73 LEU A O 1
ATOM 618 N N . ASP A 1 74 ? 3.581 -1.472 3.226 1.00 96.12 74 ASP A N 1
ATOM 619 C CA . ASP A 1 74 ? 2.429 -0.600 3.448 1.00 96.12 74 ASP A CA 1
ATOM 620 C C . ASP A 1 74 ? 1.946 -0.738 4.907 1.00 96.12 74 ASP A C 1
ATOM 622 O O . ASP A 1 74 ? 1.204 -1.671 5.242 1.00 96.12 74 ASP A O 1
ATOM 626 N N . PRO A 1 75 ? 2.328 0.196 5.793 1.00 91.38 75 PRO A N 1
ATOM 627 C CA . PRO A 1 75 ? 1.921 0.170 7.198 1.00 91.38 75 PRO A CA 1
ATOM 628 C C . PRO A 1 75 ? 0.413 0.381 7.420 1.00 91.38 75 PRO A C 1
ATOM 630 O O . PRO A 1 75 ? -0.110 0.023 8.478 1.00 91.38 75 PRO A O 1
ATOM 633 N N . ALA A 1 76 ? -0.307 0.956 6.455 1.00 94.19 76 ALA A N 1
ATOM 634 C CA . ALA A 1 76 ? -1.736 1.228 6.569 1.00 94.19 76 ALA A CA 1
ATOM 635 C C . ALA A 1 76 ? -2.608 0.091 6.012 1.00 94.19 76 ALA A C 1
ATOM 637 O O . ALA A 1 76 ? -3.787 0.012 6.370 1.00 94.19 76 ALA A O 1
ATOM 638 N N . LEU A 1 77 ? -2.053 -0.815 5.198 1.00 95.19 77 LEU A N 1
ATOM 639 C CA . LEU A 1 77 ? -2.781 -1.932 4.581 1.00 95.19 77 LEU A CA 1
ATOM 640 C C . LEU A 1 77 ? -3.529 -2.829 5.589 1.00 95.19 77 LEU A C 1
ATOM 642 O O . LEU A 1 77 ? -4.720 -3.074 5.364 1.00 95.19 77 LEU A O 1
ATOM 646 N N . PRO A 1 78 ? -2.929 -3.286 6.712 1.00 92.56 78 PRO A N 1
ATOM 647 C CA . PRO A 1 78 ? -3.643 -4.137 7.666 1.00 92.56 78 PRO A CA 1
ATOM 648 C C . PRO A 1 78 ? -4.876 -3.442 8.254 1.00 92.56 78 PRO A C 1
ATOM 650 O O . PRO A 1 78 ? -5.949 -4.036 8.390 1.00 92.56 78 PRO A O 1
ATOM 653 N N . LEU A 1 79 ? -4.739 -2.153 8.580 1.00 91.81 79 LEU A N 1
ATOM 654 C CA . LEU A 1 79 ? -5.816 -1.351 9.153 1.00 91.81 79 LEU A CA 1
ATOM 655 C C . LEU A 1 79 ? -6.894 -1.017 8.117 1.00 91.81 79 LEU A C 1
ATOM 657 O O . LEU A 1 79 ? -8.080 -1.062 8.447 1.00 91.81 79 LEU A O 1
ATOM 661 N N . ALA A 1 80 ? -6.500 -0.726 6.877 1.00 94.19 80 ALA A N 1
ATOM 662 C CA . ALA A 1 80 ? -7.412 -0.484 5.766 1.00 94.19 80 ALA A CA 1
ATOM 663 C C . ALA A 1 80 ? -8.316 -1.699 5.522 1.00 94.19 80 ALA A C 1
ATOM 665 O O . ALA A 1 80 ? -9.542 -1.573 5.595 1.00 94.19 80 ALA A O 1
ATOM 666 N N . GLY A 1 81 ? -7.717 -2.883 5.367 1.00 93.44 81 GLY A N 1
ATOM 667 C CA . GLY A 1 81 ? -8.451 -4.132 5.180 1.00 93.44 81 GLY A CA 1
ATOM 668 C C . GLY A 1 81 ? -9.361 -4.453 6.366 1.00 93.44 81 GLY A C 1
ATOM 669 O O . GLY A 1 81 ? -10.531 -4.788 6.183 1.00 93.44 81 GLY A O 1
ATOM 670 N N . ALA A 1 82 ? -8.884 -4.267 7.605 1.00 91.88 82 ALA A N 1
ATOM 671 C CA . ALA A 1 82 ? -9.707 -4.492 8.797 1.00 91.88 82 ALA A CA 1
ATOM 672 C C . ALA A 1 82 ? -10.938 -3.571 8.835 1.00 91.88 82 ALA A C 1
ATOM 674 O O . ALA A 1 82 ? -11.992 -3.947 9.348 1.00 91.88 82 ALA A O 1
ATOM 675 N N . ARG A 1 83 ? -10.817 -2.363 8.276 1.00 91.38 83 ARG A N 1
ATOM 676 C CA . ARG A 1 83 ? -11.891 -1.369 8.174 1.00 91.38 83 ARG A CA 1
ATOM 677 C C . ARG A 1 83 ? -12.788 -1.547 6.950 1.00 91.38 83 ARG A C 1
ATOM 679 O O . ARG A 1 83 ? -13.727 -0.764 6.817 1.00 91.38 83 ARG A O 1
ATOM 686 N N . GLY A 1 84 ? -12.537 -2.562 6.125 1.00 92.31 84 GLY A N 1
ATOM 687 C CA . GLY A 1 84 ? -13.323 -2.871 4.934 1.00 92.31 84 GLY A CA 1
ATOM 688 C C . GLY A 1 84 ? -12.958 -2.031 3.712 1.00 92.31 84 GLY A C 1
ATOM 689 O O . GLY A 1 84 ? -13.776 -1.924 2.810 1.00 92.31 84 GLY A O 1
ATOM 690 N N . PHE A 1 85 ? -11.779 -1.407 3.684 1.00 94.12 85 PHE A N 1
ATOM 691 C CA . PHE A 1 85 ? -11.265 -0.774 2.471 1.00 94.12 85 PHE A CA 1
ATOM 692 C C . PHE A 1 85 ? -10.533 -1.807 1.615 1.00 94.12 85 PHE A C 1
ATOM 694 O O . PHE A 1 85 ? -9.771 -2.623 2.135 1.00 94.12 85 PHE A O 1
ATOM 701 N N . GLU A 1 86 ? -10.727 -1.724 0.308 1.00 95.19 86 GLU A N 1
ATOM 702 C CA . GLU A 1 86 ? -9.909 -2.405 -0.687 1.00 95.19 86 GLU A CA 1
ATOM 703 C C . GLU A 1 86 ? -8.772 -1.483 -1.119 1.00 95.19 86 GLU A C 1
ATOM 705 O O . GLU A 1 86 ? -8.985 -0.281 -1.302 1.00 95.19 86 GLU A O 1
ATOM 710 N N . THR A 1 87 ? -7.567 -2.031 -1.280 1.00 97.00 87 THR A N 1
ATOM 711 C CA . THR A 1 87 ? -6.380 -1.246 -1.638 1.00 97.00 87 THR A CA 1
ATOM 712 C C . THR A 1 87 ? -5.966 -1.567 -3.067 1.00 97.00 87 THR A C 1
ATOM 714 O O . THR A 1 87 ? -5.707 -2.719 -3.401 1.00 97.00 87 THR A O 1
ATOM 717 N N . ARG A 1 88 ? -5.865 -0.545 -3.911 1.00 97.25 88 ARG A N 1
ATOM 718 C CA . ARG A 1 88 ? -5.266 -0.609 -5.243 1.00 97.25 88 ARG A CA 1
ATOM 719 C C . ARG A 1 88 ? -3.971 0.187 -5.232 1.00 97.25 88 ARG A C 1
ATOM 721 O O . ARG A 1 88 ? -3.991 1.388 -4.979 1.00 97.25 88 ARG A O 1
ATOM 728 N N . TYR A 1 89 ? -2.861 -0.473 -5.509 1.00 97.94 89 TYR A N 1
ATOM 729 C CA . TYR A 1 89 ? -1.593 0.190 -5.762 1.00 97.94 89 TYR A CA 1
ATOM 730 C C . TYR A 1 89 ? -1.547 0.650 -7.212 1.00 97.94 89 TYR A C 1
ATOM 732 O O . TYR A 1 89 ? -1.955 -0.095 -8.102 1.00 97.94 89 TYR A O 1
ATOM 740 N N . LEU A 1 90 ? -1.075 1.870 -7.425 1.00 97.62 90 LEU A N 1
ATOM 741 C CA . LEU A 1 90 ? -0.827 2.462 -8.733 1.00 97.62 90 LEU A CA 1
ATOM 742 C C . LEU A 1 90 ? 0.664 2.750 -8.801 1.00 97.62 90 LEU A C 1
ATOM 744 O O . LEU A 1 90 ? 1.200 3.366 -7.875 1.00 97.62 90 LEU A O 1
ATOM 748 N N . TRP A 1 91 ? 1.324 2.276 -9.848 1.00 97.25 91 TRP A N 1
ATOM 749 C CA . TRP A 1 91 ? 2.761 2.439 -9.999 1.00 97.25 91 TRP A CA 1
ATOM 750 C C . TRP A 1 91 ? 3.127 2.896 -11.403 1.00 97.25 91 TRP A C 1
ATOM 752 O O . TRP A 1 91 ? 2.410 2.607 -12.361 1.00 97.25 91 TRP A O 1
ATOM 762 N N . ARG A 1 92 ? 4.233 3.634 -11.498 1.00 96.31 92 ARG A N 1
ATOM 763 C CA . ARG A 1 92 ? 4.768 4.212 -12.734 1.00 96.31 92 ARG A CA 1
ATOM 764 C C . ARG A 1 92 ? 6.287 4.130 -12.728 1.00 96.31 92 ARG A C 1
ATOM 766 O O . ARG A 1 92 ? 6.904 4.256 -11.670 1.00 96.31 92 ARG A O 1
ATOM 773 N N . ILE A 1 93 ? 6.872 3.939 -13.902 1.00 96.00 93 ILE A N 1
ATOM 774 C CA . ILE A 1 93 ? 8.311 3.955 -14.147 1.00 96.00 93 ILE A CA 1
ATOM 775 C C . ILE A 1 93 ? 8.596 4.945 -15.266 1.00 96.00 93 ILE A C 1
ATOM 777 O O . ILE A 1 93 ? 7.907 4.952 -16.286 1.00 96.00 93 ILE A O 1
ATOM 781 N N . TYR A 1 94 ? 9.610 5.774 -15.068 1.00 95.12 94 TYR A N 1
ATOM 782 C CA . TYR A 1 94 ? 10.060 6.764 -16.037 1.00 95.12 94 TYR A CA 1
ATOM 783 C C . TYR A 1 94 ? 11.554 7.049 -15.850 1.00 95.12 94 TYR A C 1
ATOM 785 O O . TYR A 1 94 ? 12.135 6.705 -14.817 1.00 95.12 94 TYR A O 1
ATOM 793 N N . TYR A 1 95 ? 12.180 7.652 -16.857 1.00 94.31 95 TYR A N 1
ATOM 794 C CA . TYR A 1 95 ? 13.577 8.073 -16.779 1.00 94.31 95 TYR A CA 1
ATOM 795 C C . TYR A 1 95 ? 13.782 9.175 -15.749 1.00 94.31 95 TYR A C 1
ATOM 797 O O . TYR A 1 95 ? 12.936 10.057 -15.593 1.00 94.31 95 TYR A O 1
ATOM 805 N N . GLU A 1 96 ? 14.930 9.174 -15.079 1.00 91.50 96 GLU A N 1
ATOM 806 C CA . GLU A 1 96 ? 15.313 10.322 -14.263 1.00 91.50 96 GLU A CA 1
ATOM 807 C C . GLU A 1 96 ? 15.351 11.606 -15.113 1.00 91.50 96 GLU A C 1
ATOM 809 O O . GLU A 1 96 ? 15.961 11.644 -16.175 1.00 91.50 96 GLU A O 1
ATOM 814 N N . GLY A 1 97 ? 14.650 12.652 -14.664 1.00 86.38 97 GLY A N 1
ATOM 815 C CA . GLY A 1 97 ? 14.530 13.922 -15.393 1.00 86.38 97 GLY A CA 1
ATOM 816 C C . GLY A 1 97 ? 13.433 13.964 -16.467 1.00 86.38 97 GLY A C 1
ATOM 817 O O . GLY A 1 97 ? 13.142 15.041 -16.980 1.00 86.38 97 GLY A O 1
ATOM 818 N N . SER A 1 98 ? 12.775 12.841 -16.770 1.00 88.12 98 SER A N 1
ATOM 819 C CA . SER A 1 98 ? 11.617 12.796 -17.671 1.00 88.12 98 SER A CA 1
ATOM 820 C C . SER A 1 98 ? 10.302 12.725 -16.896 1.00 88.12 98 SER A C 1
ATOM 822 O O . SER A 1 98 ? 10.231 12.133 -15.823 1.00 88.12 98 SER A O 1
ATOM 824 N N . ASN A 1 99 ? 9.237 13.286 -17.468 1.00 80.44 99 ASN A N 1
ATOM 825 C CA . ASN A 1 99 ? 7.863 13.112 -16.980 1.00 80.44 99 ASN A CA 1
ATOM 826 C C . ASN A 1 99 ? 7.060 12.108 -17.827 1.00 80.44 99 ASN A C 1
ATOM 828 O O . ASN A 1 99 ? 5.889 11.861 -17.545 1.00 80.44 99 ASN A O 1
ATOM 832 N N . VAL A 1 100 ? 7.665 11.537 -18.873 1.00 86.06 100 VAL A N 1
ATOM 833 C CA . VAL A 1 100 ? 7.004 10.568 -19.754 1.00 86.06 100 VAL A CA 1
ATOM 834 C C . VAL A 1 100 ? 7.065 9.187 -19.110 1.00 86.06 100 VAL A C 1
ATOM 836 O O . VAL A 1 100 ? 8.149 8.658 -18.857 1.00 86.06 100 VAL A O 1
ATOM 839 N N . HIS A 1 101 ? 5.897 8.601 -18.838 1.00 87.94 101 HIS A N 1
ATOM 840 C CA . HIS A 1 101 ? 5.809 7.259 -18.270 1.00 87.94 101 HIS A CA 1
ATOM 841 C C . HIS A 1 101 ? 6.246 6.233 -19.318 1.00 87.94 101 HIS A C 1
ATOM 843 O O . HIS A 1 101 ? 5.640 6.125 -20.380 1.00 87.94 101 HIS A O 1
ATOM 849 N N . MET A 1 102 ? 7.276 5.458 -19.000 1.00 90.88 102 MET A N 1
ATOM 850 C CA . MET A 1 102 ? 7.709 4.321 -19.812 1.00 90.88 102 MET A CA 1
ATOM 851 C C . MET A 1 102 ? 6.825 3.103 -19.559 1.00 90.88 102 MET A C 1
ATOM 853 O O . MET A 1 102 ? 6.490 2.359 -20.473 1.00 90.88 102 MET A O 1
ATOM 857 N N . ALA A 1 103 ? 6.465 2.890 -18.297 1.00 94.06 103 ALA A N 1
ATOM 858 C CA . ALA A 1 103 ? 5.583 1.813 -17.902 1.00 94.06 103 ALA A CA 1
ATOM 859 C C . ALA A 1 103 ? 4.722 2.257 -16.731 1.00 94.06 103 ALA A C 1
ATOM 861 O O . ALA A 1 103 ? 5.164 2.998 -15.853 1.00 94.06 103 ALA A O 1
ATOM 862 N N . GLU A 1 104 ? 3.499 1.762 -16.684 1.00 96.06 104 GLU A N 1
ATOM 863 C CA . GLU A 1 104 ? 2.622 1.953 -15.546 1.00 96.06 104 GLU A CA 1
ATOM 864 C C . GLU A 1 104 ? 1.752 0.729 -15.335 1.00 96.06 104 GLU A C 1
ATOM 866 O O . GLU A 1 104 ? 1.590 -0.113 -16.218 1.00 96.06 104 GLU A O 1
ATOM 871 N N . GLY A 1 105 ? 1.199 0.614 -14.139 1.00 96.94 105 GLY A N 1
ATOM 872 C CA . GLY A 1 105 ? 0.399 -0.536 -13.794 1.00 96.94 105 GLY A CA 1
ATOM 873 C C . GLY A 1 105 ? -0.365 -0.365 -12.503 1.00 96.94 105 GLY A C 1
ATOM 874 O O . GLY A 1 105 ? -0.289 0.649 -11.798 1.00 96.94 105 GLY A O 1
ATOM 875 N N . SER A 1 106 ? -1.145 -1.391 -12.185 1.00 97.06 106 SER A N 1
ATOM 876 C CA . SER A 1 106 ? -1.900 -1.409 -10.945 1.00 97.06 106 SER A CA 1
ATOM 877 C C . SER A 1 106 ? -2.023 -2.796 -10.346 1.00 97.06 106 SER A C 1
ATOM 879 O O . SER A 1 106 ? -2.203 -3.784 -11.049 1.00 97.06 106 SER A O 1
ATOM 881 N N . TYR A 1 107 ? -1.976 -2.860 -9.019 1.00 96.94 107 TYR A N 1
ATOM 882 C CA . TYR A 1 107 ? -2.074 -4.109 -8.277 1.00 96.94 107 TYR A CA 1
ATOM 883 C C . TYR A 1 107 ? -3.143 -4.001 -7.197 1.00 96.94 107 TYR A C 1
ATOM 885 O O . TYR A 1 107 ? -3.085 -3.133 -6.326 1.00 96.94 107 TYR A O 1
ATOM 893 N N . HIS A 1 108 ? -4.142 -4.875 -7.258 1.00 95.88 108 HIS A N 1
ATOM 894 C CA . HIS A 1 108 ? -5.283 -4.837 -6.354 1.00 95.88 108 HIS A CA 1
ATOM 895 C C . HIS A 1 108 ? -5.145 -5.866 -5.230 1.00 95.88 108 HIS A C 1
ATOM 897 O O . HIS A 1 108 ? -4.880 -7.044 -5.464 1.00 95.88 108 HIS A O 1
ATOM 903 N N . VAL A 1 109 ? -5.370 -5.423 -3.994 1.00 93.25 109 VAL A N 1
ATOM 904 C CA . VAL A 1 109 ? -5.317 -6.243 -2.787 1.00 93.25 109 VAL A CA 1
ATOM 905 C C . VAL A 1 109 ? -6.667 -6.213 -2.085 1.00 93.25 109 VAL A C 1
ATOM 907 O O . VAL A 1 109 ? -7.116 -5.175 -1.591 1.00 93.25 109 VAL A O 1
ATOM 910 N N . LYS A 1 110 ? -7.281 -7.395 -1.991 1.00 86.44 110 LYS A N 1
ATOM 911 C CA . LYS A 1 110 ? -8.531 -7.620 -1.260 1.00 86.44 110 LYS A CA 1
ATOM 912 C C . LYS A 1 110 ? -8.268 -8.079 0.173 1.00 86.44 110 LYS A C 1
ATOM 914 O O . LYS A 1 110 ? -7.390 -8.909 0.426 1.00 86.44 110 LYS A O 1
ATOM 919 N N . GLY A 1 111 ? -9.097 -7.585 1.090 1.00 86.56 111 GLY A N 1
ATOM 920 C CA . GLY A 1 111 ? -9.154 -8.037 2.480 1.00 86.56 111 GLY A CA 1
ATOM 921 C C . GLY A 1 111 ? -7.981 -7.591 3.358 1.00 86.56 111 GLY A C 1
ATOM 922 O O . GLY A 1 111 ? -7.278 -6.625 3.073 1.00 86.56 111 GLY A O 1
ATOM 923 N N . VAL A 1 112 ? -7.802 -8.291 4.482 1.00 88.56 112 VAL A N 1
ATOM 924 C CA . VAL A 1 112 ? -6.747 -8.006 5.467 1.00 88.56 112 VAL A CA 1
ATOM 925 C C . VAL A 1 112 ? -5.444 -8.692 5.058 1.00 88.56 112 VAL A C 1
ATOM 927 O O . VAL A 1 112 ? -5.430 -9.893 4.799 1.00 88.56 112 VAL A O 1
ATOM 930 N N . ARG A 1 113 ? -4.334 -7.946 5.055 1.00 91.56 113 ARG A N 1
ATOM 931 C CA . ARG A 1 113 ? -2.971 -8.444 4.791 1.00 91.56 113 ARG A CA 1
ATOM 932 C C . ARG A 1 113 ? -1.978 -7.848 5.795 1.00 91.56 113 ARG A C 1
ATOM 934 O O . ARG A 1 113 ? -2.296 -6.861 6.448 1.00 91.56 113 ARG A O 1
ATOM 941 N N . SER A 1 114 ? -0.785 -8.435 5.908 1.00 86.06 114 SER A N 1
ATOM 942 C CA . SER A 1 114 ? 0.254 -8.067 6.891 1.00 86.06 114 SER A CA 1
ATOM 943 C C . SER A 1 114 ? 0.984 -6.747 6.605 1.00 86.06 114 SER A C 1
ATOM 945 O O . SER A 1 114 ? 1.724 -6.274 7.459 1.00 86.06 114 SER A O 1
ATOM 947 N N . GLY A 1 115 ? 0.773 -6.138 5.435 1.00 90.38 115 GLY A N 1
ATOM 948 C CA . GLY A 1 115 ? 1.437 -4.895 5.028 1.00 90.38 115 GLY A CA 1
ATOM 949 C C . GLY A 1 115 ? 2.703 -5.104 4.202 1.00 90.38 115 GLY A C 1
ATOM 950 O O . GLY A 1 115 ? 3.111 -4.187 3.505 1.00 90.38 115 GLY A O 1
ATOM 951 N N . SER A 1 116 ? 3.291 -6.304 4.193 1.00 93.88 116 SER A N 1
ATOM 952 C CA . SER A 1 116 ? 4.342 -6.636 3.225 1.00 93.88 116 SER A CA 1
ATOM 953 C C . SER A 1 116 ? 3.709 -7.006 1.888 1.00 93.88 116 SER A C 1
ATOM 955 O O . SER A 1 116 ? 2.864 -7.903 1.825 1.00 93.88 116 SER A O 1
ATOM 957 N N . VAL A 1 117 ? 4.088 -6.289 0.833 1.00 95.12 117 VAL A N 1
ATOM 958 C CA . VAL A 1 117 ? 3.513 -6.447 -0.502 1.00 95.12 117 VAL A CA 1
ATOM 959 C C . VAL A 1 117 ? 4.628 -6.699 -1.500 1.00 95.12 117 VAL A C 1
ATOM 961 O O . VAL A 1 117 ? 5.673 -6.053 -1.463 1.00 95.12 117 VAL A O 1
ATOM 964 N N . LYS A 1 118 ? 4.371 -7.647 -2.399 1.00 94.94 118 LYS A N 1
ATOM 965 C CA . LYS A 1 118 ? 5.213 -7.954 -3.546 1.00 94.94 118 LYS A CA 1
ATOM 966 C C . LYS A 1 118 ? 4.366 -7.870 -4.807 1.00 94.94 118 LYS A C 1
ATOM 968 O O . LYS A 1 118 ? 3.298 -8.482 -4.856 1.00 94.94 118 LYS A O 1
ATOM 973 N N . ILE A 1 119 ? 4.839 -7.118 -5.791 1.00 95.44 119 ILE A N 1
ATOM 974 C CA . ILE A 1 119 ? 4.184 -6.910 -7.080 1.00 95.44 119 ILE A CA 1
ATOM 975 C C . ILE A 1 119 ? 5.097 -7.468 -8.169 1.00 95.44 119 ILE A C 1
ATOM 977 O O . ILE A 1 119 ? 6.277 -7.132 -8.225 1.00 95.44 119 ILE A O 1
ATOM 981 N N . ASP A 1 120 ? 4.535 -8.324 -9.018 1.00 94.75 120 ASP A N 1
ATOM 982 C CA . ASP A 1 120 ? 5.126 -8.711 -10.300 1.00 94.75 120 ASP A CA 1
ATOM 983 C C . ASP A 1 120 ? 4.739 -7.621 -11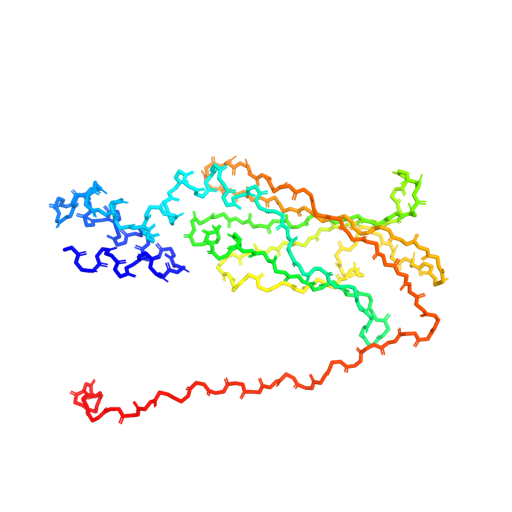.313 1.00 94.75 120 ASP A C 1
ATOM 985 O O . ASP A 1 120 ? 3.548 -7.395 -11.564 1.00 94.75 120 ASP A O 1
ATOM 989 N N . LEU A 1 121 ? 5.729 -6.858 -11.784 1.00 94.94 121 LEU A N 1
ATOM 990 C CA . LEU A 1 121 ? 5.482 -5.673 -12.603 1.00 94.94 121 LEU A CA 1
ATOM 991 C C . LEU A 1 121 ? 4.957 -6.061 -13.983 1.00 94.94 121 LEU A C 1
ATOM 993 O O . LEU A 1 121 ? 4.030 -5.423 -14.460 1.00 94.94 121 LEU A O 1
ATOM 997 N N . GLU A 1 122 ? 5.447 -7.150 -14.576 1.00 92.62 122 GLU A N 1
ATOM 998 C CA . GLU A 1 122 ? 4.971 -7.631 -15.882 1.00 92.62 122 GLU A CA 1
ATOM 999 C C . GLU A 1 122 ? 3.491 -8.011 -15.828 1.00 92.62 122 GLU A C 1
ATOM 1001 O O . GLU A 1 122 ? 2.718 -7.664 -16.713 1.00 92.62 122 GLU A O 1
ATOM 1006 N N . LYS A 1 123 ? 3.063 -8.673 -14.746 1.00 93.44 123 LYS A N 1
ATOM 1007 C CA . LYS A 1 123 ? 1.660 -9.086 -14.578 1.00 93.44 123 LYS A CA 1
ATOM 1008 C C . LYS A 1 123 ? 0.703 -7.947 -14.249 1.00 93.44 123 LYS A C 1
ATOM 1010 O O . LYS A 1 123 ? -0.506 -8.127 -14.359 1.00 93.44 123 LYS A O 1
ATOM 1015 N N . SER A 1 124 ? 1.219 -6.834 -13.737 1.00 94.62 124 SER A N 1
ATOM 1016 C CA . SER A 1 124 ? 0.402 -5.701 -13.291 1.00 94.62 124 SER A CA 1
ATOM 1017 C C . SER A 1 124 ? 0.508 -4.480 -14.200 1.00 94.62 124 SER A C 1
ATOM 1019 O O . SER A 1 124 ? -0.203 -3.502 -13.954 1.00 94.62 124 SER A O 1
ATOM 1021 N N . ALA A 1 125 ? 1.371 -4.537 -15.217 1.00 93.88 125 ALA A N 1
ATOM 1022 C CA . ALA A 1 125 ? 1.571 -3.488 -16.199 1.00 93.88 125 ALA A CA 1
ATOM 1023 C C . ALA A 1 125 ? 0.354 -3.337 -17.116 1.00 93.88 125 ALA A C 1
ATOM 1025 O O . ALA A 1 125 ? -0.366 -4.292 -17.412 1.00 93.88 125 ALA A O 1
ATOM 1026 N N . VAL A 1 126 ? 0.151 -2.114 -17.589 1.00 91.81 126 VAL A N 1
ATOM 1027 C CA . VAL A 1 126 ? -0.685 -1.832 -18.748 1.00 91.81 126 VAL A CA 1
ATOM 1028 C C . VAL A 1 126 ? 0.209 -1.965 -19.981 1.00 91.81 126 VAL A C 1
ATOM 1030 O O . VAL A 1 126 ? 1.087 -1.138 -20.200 1.00 91.81 126 VAL A O 1
ATOM 1033 N N . GLY A 1 127 ? 0.008 -3.025 -20.766 1.00 87.31 127 GLY A N 1
ATOM 1034 C CA . GLY A 1 127 ? 0.829 -3.323 -21.944 1.00 87.31 127 GLY A CA 1
ATOM 1035 C C . GLY A 1 127 ? 2.114 -4.096 -21.623 1.00 87.31 127 GLY A C 1
ATOM 1036 O O . GLY A 1 127 ? 2.211 -4.785 -20.609 1.00 87.31 127 GLY A O 1
ATOM 1037 N N . THR A 1 128 ? 3.093 -4.023 -22.525 1.00 85.19 128 THR A N 1
ATOM 1038 C CA . THR A 1 128 ? 4.385 -4.714 -22.400 1.00 85.19 128 THR A CA 1
ATOM 1039 C C . THR A 1 128 ? 5.374 -3.924 -21.552 1.00 85.19 128 THR A C 1
ATOM 1041 O O . THR A 1 128 ? 5.606 -2.742 -21.794 1.00 85.19 128 THR A O 1
ATOM 1044 N N . LEU A 1 129 ? 6.005 -4.599 -20.590 1.00 89.75 129 LEU A N 1
ATOM 1045 C CA . LEU A 1 129 ? 7.027 -4.013 -19.729 1.00 89.75 129 LEU A CA 1
ATOM 1046 C C . LEU A 1 129 ? 8.427 -4.261 -20.303 1.00 89.75 129 LEU A C 1
ATOM 1048 O O . LEU A 1 129 ? 8.964 -5.355 -20.162 1.00 89.75 129 LEU A O 1
ATOM 1052 N N . ASN A 1 130 ? 9.038 -3.219 -20.864 1.00 88.44 130 ASN A N 1
ATOM 1053 C CA . ASN A 1 130 ? 10.425 -3.245 -21.326 1.00 88.44 130 ASN A CA 1
ATOM 1054 C C . ASN A 1 130 ? 11.229 -2.202 -20.549 1.00 88.44 130 ASN A C 1
ATOM 1056 O O . ASN A 1 130 ? 11.030 -1.007 -20.736 1.00 88.44 130 ASN A O 1
ATOM 1060 N N . LEU A 1 131 ? 12.111 -2.657 -19.654 1.00 90.62 131 LEU A N 1
ATOM 1061 C CA . LEU A 1 131 ? 12.933 -1.775 -18.822 1.00 90.62 131 LEU A CA 1
ATOM 1062 C C . LEU A 1 131 ? 14.393 -1.787 -19.301 1.00 90.62 131 LEU A C 1
ATOM 1064 O O . LEU A 1 131 ? 14.977 -2.876 -19.383 1.00 90.62 131 LEU A O 1
ATOM 1068 N N . PRO A 1 132 ? 15.000 -0.617 -19.570 1.00 90.81 132 PRO A N 1
ATOM 1069 C CA . PRO A 1 132 ? 16.393 -0.528 -19.986 1.00 90.81 132 PRO A CA 1
ATOM 1070 C C . PRO A 1 132 ? 17.331 -0.943 -18.850 1.00 90.81 132 PRO A C 1
ATOM 1072 O O . PRO A 1 132 ? 17.014 -0.826 -17.664 1.00 90.81 132 PRO A O 1
ATOM 1075 N N . SER A 1 133 ? 18.506 -1.445 -19.224 1.00 90.75 133 SER A N 1
ATOM 1076 C CA . SER A 1 133 ? 19.591 -1.740 -18.283 1.00 90.75 133 SER A CA 1
ATOM 1077 C C . SER A 1 133 ? 20.659 -0.654 -18.377 1.00 90.75 133 SER A C 1
ATOM 1079 O O . SER A 1 133 ? 20.903 -0.124 -19.452 1.00 90.75 133 SER A O 1
ATOM 1081 N N . GLY A 1 134 ? 21.290 -0.322 -17.253 1.00 90.19 134 GLY A N 1
ATOM 1082 C CA . GLY A 1 134 ? 22.334 0.702 -17.155 1.00 90.19 134 GLY A CA 1
ATOM 1083 C C . GLY A 1 134 ? 21.827 2.137 -16.983 1.00 90.19 134 GLY A C 1
ATOM 1084 O O . GLY A 1 134 ? 22.584 2.980 -16.513 1.00 90.19 134 GLY A O 1
ATOM 1085 N N . GLU A 1 135 ? 20.557 2.415 -17.277 1.00 91.25 135 GLU A N 1
ATOM 1086 C CA . GLU A 1 135 ? 19.991 3.765 -17.176 1.00 91.25 135 GLU A CA 1
ATOM 1087 C C . GLU A 1 135 ? 19.288 4.005 -15.823 1.00 91.25 135 GLU A C 1
ATOM 1089 O O . GLU A 1 135 ? 18.660 3.088 -15.277 1.00 91.25 135 GLU A O 1
ATOM 1094 N N . PRO A 1 136 ? 19.377 5.224 -15.252 1.00 94.00 136 PRO A N 1
ATOM 1095 C CA . PRO A 1 136 ? 18.677 5.576 -14.024 1.00 94.00 136 PRO A CA 1
ATOM 1096 C C . PRO A 1 136 ? 17.175 5.750 -14.261 1.00 94.00 136 PRO A C 1
ATOM 1098 O O . PRO A 1 136 ? 16.722 6.584 -15.048 1.00 94.00 136 PRO A O 1
ATOM 1101 N N . LEU A 1 137 ? 16.394 4.978 -13.511 1.00 95.25 137 LEU A N 1
ATOM 1102 C CA . LEU A 1 137 ? 14.939 4.974 -13.547 1.00 95.25 137 LEU A CA 1
ATOM 1103 C C . LEU A 1 137 ? 14.369 5.450 -12.212 1.00 95.25 137 LEU A C 1
ATOM 1105 O O . LEU A 1 137 ? 14.935 5.217 -11.139 1.00 95.25 137 LEU A O 1
ATOM 1109 N N . ILE A 1 138 ? 13.199 6.076 -12.274 1.00 96.50 138 ILE A N 1
ATOM 1110 C CA . ILE A 1 138 ? 12.392 6.425 -11.111 1.00 96.50 138 ILE A CA 1
ATOM 1111 C C . ILE A 1 138 ? 11.176 5.507 -11.079 1.00 96.50 138 ILE A C 1
ATOM 1113 O O . ILE A 1 138 ? 10.434 5.408 -12.052 1.00 96.50 138 ILE A O 1
ATOM 1117 N N . PHE A 1 139 ? 10.959 4.855 -9.938 1.00 96.50 139 PHE A N 1
ATOM 1118 C CA . PHE A 1 139 ? 9.730 4.129 -9.641 1.00 96.50 139 PHE A CA 1
ATOM 1119 C C . PHE A 1 139 ? 8.878 4.963 -8.691 1.00 96.50 139 PHE A C 1
ATOM 1121 O O . PHE A 1 139 ? 9.303 5.282 -7.578 1.00 96.50 139 PHE A O 1
ATOM 1128 N N . GLU A 1 140 ? 7.667 5.293 -9.120 1.00 97.00 140 GLU A N 1
ATOM 1129 C CA . GLU A 1 140 ? 6.672 6.014 -8.338 1.00 97.00 140 GLU A CA 1
ATOM 1130 C C . GLU A 1 140 ? 5.534 5.062 -7.944 1.00 97.00 140 GLU A C 1
ATOM 1132 O O . GLU A 1 140 ? 5.018 4.318 -8.775 1.00 97.00 140 GLU A O 1
ATOM 1137 N N . LEU A 1 141 ? 5.130 5.082 -6.670 1.00 98.00 141 LEU A N 1
ATOM 1138 C CA . LEU A 1 141 ? 4.135 4.170 -6.105 1.00 98.00 141 LEU A CA 1
ATOM 1139 C C . LEU A 1 141 ? 3.163 4.893 -5.173 1.00 98.00 141 LEU A C 1
ATOM 1141 O O . LEU A 1 141 ? 3.559 5.543 -4.204 1.00 98.00 141 LEU A O 1
ATOM 1145 N N . GLY A 1 142 ? 1.873 4.701 -5.425 1.00 97.81 142 GLY A N 1
ATOM 1146 C CA . GLY A 1 142 ? 0.771 5.217 -4.622 1.00 97.81 142 GLY A CA 1
ATOM 1147 C C . GLY A 1 142 ? -0.232 4.130 -4.266 1.00 97.81 142 GLY A C 1
ATOM 1148 O O . GLY A 1 142 ? -0.313 3.090 -4.917 1.00 97.81 142 GLY A O 1
ATOM 1149 N N . ALA A 1 143 ? -1.003 4.365 -3.209 1.00 97.81 143 ALA A N 1
ATOM 1150 C CA . ALA A 1 143 ? -2.043 3.467 -2.742 1.00 97.81 143 ALA A CA 1
ATOM 1151 C C . ALA A 1 143 ? -3.367 4.213 -2.716 1.00 97.81 143 ALA A C 1
ATOM 1153 O O . ALA A 1 143 ? -3.509 5.269 -2.100 1.00 97.81 143 ALA A O 1
ATOM 1154 N N . GLN A 1 144 ? -4.358 3.614 -3.350 1.00 97.31 144 GLN A N 1
ATOM 1155 C CA . GLN A 1 144 ? -5.724 4.076 -3.364 1.00 97.31 144 GLN A CA 1
ATOM 1156 C C . GLN A 1 144 ? -6.595 3.102 -2.592 1.00 97.31 144 GLN A C 1
ATOM 1158 O O . GLN A 1 144 ? -6.659 1.918 -2.907 1.00 97.31 144 GLN A O 1
ATOM 1163 N N . ARG A 1 145 ? -7.286 3.609 -1.580 1.00 95.88 145 ARG A N 1
ATOM 1164 C CA . ARG A 1 145 ? -8.102 2.815 -0.667 1.00 95.88 145 ARG A CA 1
ATOM 1165 C C . ARG A 1 145 ? -9.557 3.199 -0.851 1.00 95.88 145 ARG A C 1
ATOM 1167 O O . ARG A 1 145 ? -9.922 4.354 -0.632 1.00 95.88 145 ARG A O 1
ATOM 1174 N N . VAL A 1 146 ? -10.383 2.241 -1.253 1.00 95.06 146 VAL A N 1
ATOM 1175 C CA . VAL A 1 146 ? -11.804 2.455 -1.548 1.00 95.06 146 VAL A CA 1
ATOM 1176 C C . VAL A 1 146 ? -12.642 1.582 -0.631 1.00 95.06 146 VAL A C 1
ATOM 1178 O O . VAL A 1 146 ? -12.430 0.377 -0.546 1.00 95.06 146 VAL A O 1
ATOM 1181 N N . HIS A 1 147 ? -13.595 2.180 0.079 1.00 93.31 147 HIS A N 1
ATOM 1182 C CA . HIS A 1 147 ? -14.583 1.407 0.825 1.00 93.31 147 HIS A CA 1
ATOM 1183 C C . HIS A 1 147 ? -15.755 1.064 -0.107 1.00 93.31 147 HIS A C 1
ATOM 1185 O O . HIS A 1 147 ? -16.519 1.973 -0.435 1.00 93.31 147 HIS A O 1
ATOM 1191 N N . PRO A 1 148 ? -15.984 -0.211 -0.467 1.00 87.88 148 PRO A N 1
ATOM 1192 C CA . PRO A 1 148 ? -16.921 -0.586 -1.530 1.00 87.88 148 PRO A CA 1
ATOM 1193 C C . PRO A 1 148 ? -18.369 -0.191 -1.214 1.00 87.88 148 PRO A C 1
ATOM 1195 O O . PRO A 1 148 ? -19.090 0.261 -2.085 1.00 87.88 148 PRO A O 1
ATOM 1198 N N . GLN A 1 149 ? -18.782 -0.272 0.057 1.00 88.81 149 GLN A N 1
ATOM 1199 C CA . GLN A 1 149 ? -20.155 0.079 0.467 1.00 88.81 149 GLN A CA 1
ATOM 1200 C C . GLN A 1 149 ? -20.379 1.567 0.771 1.00 88.81 149 GLN A C 1
ATOM 1202 O O . GLN A 1 149 ? -21.513 2.017 0.854 1.00 88.81 149 GLN A O 1
ATOM 1207 N N . LYS A 1 150 ? -19.312 2.322 1.056 1.00 88.69 150 LYS A N 1
ATOM 1208 C CA . LYS A 1 150 ? -19.412 3.728 1.495 1.00 88.69 150 LYS A CA 1
ATOM 1209 C C . LYS A 1 150 ? -18.893 4.699 0.448 1.00 88.69 150 LYS A C 1
ATOM 1211 O O . LYS A 1 150 ? -18.883 5.895 0.710 1.00 88.69 150 LYS A O 1
ATOM 1216 N N . PHE A 1 151 ? -18.352 4.168 -0.648 1.00 88.19 151 PHE A N 1
ATOM 1217 C CA . PHE A 1 151 ? -17.728 4.891 -1.753 1.00 88.19 151 PHE A CA 1
ATOM 1218 C C . PHE A 1 151 ? -16.661 5.913 -1.322 1.00 88.19 151 PHE A C 1
ATOM 1220 O O . PHE A 1 151 ? -16.281 6.804 -2.074 1.00 88.19 151 PHE A O 1
ATOM 1227 N N . LYS A 1 152 ? -16.121 5.771 -0.102 1.00 93.25 152 LYS A N 1
ATOM 1228 C CA . LYS A 1 152 ? -15.080 6.654 0.422 1.00 93.25 152 LYS A CA 1
ATOM 1229 C C . LYS A 1 152 ? -13.742 6.265 -0.192 1.00 93.25 152 LYS A C 1
ATOM 1231 O O . LYS A 1 152 ? -13.289 5.136 0.005 1.00 93.25 152 LYS A O 1
ATOM 1236 N N . ARG A 1 153 ? -13.117 7.217 -0.885 1.00 94.44 153 ARG A N 1
ATOM 1237 C CA . ARG A 1 153 ? -11.820 7.076 -1.555 1.00 94.44 153 ARG A CA 1
ATOM 1238 C C . ARG A 1 153 ? -10.750 7.849 -0.796 1.00 94.44 153 ARG A C 1
ATOM 1240 O O . ARG A 1 153 ? -10.972 8.982 -0.379 1.00 94.44 153 ARG A O 1
ATOM 1247 N N . LEU A 1 154 ? -9.616 7.202 -0.570 1.00 95.88 154 LEU A N 1
ATOM 1248 C CA . LEU A 1 154 ? -8.5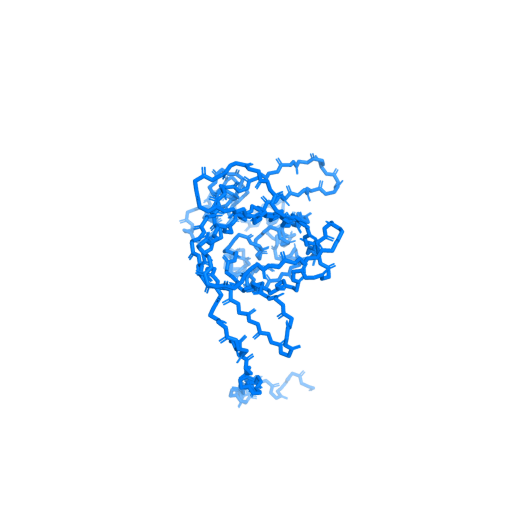49 7.668 0.305 1.00 95.88 154 LEU A CA 1
ATOM 1249 C C . LEU A 1 154 ? -7.203 7.330 -0.338 1.00 95.88 154 LEU A C 1
ATOM 1251 O O . LEU A 1 154 ? -6.907 6.155 -0.540 1.00 95.88 154 LEU A O 1
ATOM 1255 N N . ASN A 1 155 ? -6.399 8.340 -0.665 1.00 96.94 155 ASN A N 1
ATOM 1256 C CA . ASN A 1 155 ? -5.124 8.157 -1.361 1.00 96.94 155 ASN A CA 1
ATOM 1257 C C . ASN A 1 155 ? -3.945 8.371 -0.402 1.00 96.94 155 ASN A C 1
ATOM 1259 O O . ASN A 1 155 ? -4.004 9.238 0.471 1.00 96.94 155 ASN A O 1
ATOM 1263 N N . SER A 1 156 ? -2.881 7.588 -0.567 1.00 97.31 156 SER A N 1
ATOM 1264 C CA . SER A 1 156 ? -1.609 7.829 0.112 1.00 97.31 156 SER A CA 1
ATOM 1265 C C . SER A 1 156 ? -0.823 8.952 -0.548 1.00 97.31 156 SER A C 1
ATOM 1267 O O . SER A 1 156 ? -1.051 9.287 -1.711 1.00 97.31 156 SER A O 1
ATOM 1269 N N . LYS A 1 157 ? 0.179 9.474 0.166 1.00 97.25 157 LYS A N 1
ATOM 1270 C CA . LYS A 1 157 ? 1.282 10.176 -0.491 1.00 97.25 157 LYS A CA 1
ATOM 1271 C C . LYS A 1 157 ? 2.006 9.215 -1.439 1.00 97.25 157 LYS A C 1
ATOM 1273 O O . LYS A 1 157 ? 2.098 8.014 -1.156 1.00 97.25 157 LYS A O 1
ATOM 1278 N N . MET A 1 158 ? 2.512 9.755 -2.543 1.00 96.50 158 MET A N 1
ATOM 1279 C CA . MET A 1 158 ? 3.342 9.002 -3.479 1.00 96.50 158 MET A CA 1
ATOM 1280 C C . MET A 1 158 ? 4.713 8.744 -2.852 1.00 96.50 158 MET A C 1
ATOM 1282 O O . MET A 1 158 ? 5.300 9.631 -2.232 1.00 96.50 158 MET A O 1
ATOM 1286 N N . ALA A 1 159 ? 5.209 7.523 -2.998 1.00 96.62 159 ALA A N 1
ATOM 1287 C CA . ALA A 1 159 ? 6.584 7.161 -2.699 1.00 96.62 159 ALA A CA 1
ATOM 1288 C C . ALA A 1 159 ? 7.371 7.101 -4.009 1.00 96.62 159 ALA A C 1
ATOM 1290 O O . ALA A 1 159 ? 6.841 6.623 -5.011 1.00 96.62 159 ALA A O 1
ATOM 1291 N N . LYS A 1 160 ? 8.622 7.560 -3.992 1.00 95.88 160 LYS A N 1
ATOM 1292 C CA . LYS A 1 160 ? 9.526 7.482 -5.140 1.00 95.88 160 LYS A CA 1
ATOM 1293 C C . LYS A 1 160 ? 10.831 6.829 -4.715 1.00 95.88 160 LYS A C 1
ATOM 1295 O O . LYS A 1 160 ? 11.333 7.131 -3.634 1.00 95.88 160 LYS A O 1
ATOM 1300 N N . ILE A 1 161 ? 11.371 5.965 -5.564 1.00 95.81 161 ILE A N 1
ATOM 1301 C CA . ILE A 1 161 ? 12.752 5.494 -5.462 1.00 95.81 161 ILE A CA 1
ATOM 1302 C C . ILE A 1 161 ? 13.448 5.676 -6.803 1.00 95.81 161 ILE A C 1
ATOM 1304 O O . ILE A 1 161 ? 12.817 5.567 -7.854 1.00 95.81 161 ILE A O 1
ATOM 1308 N N . LYS A 1 162 ? 14.752 5.922 -6.747 1.00 95.19 162 LYS A N 1
ATOM 1309 C CA . LYS A 1 162 ? 15.646 5.845 -7.897 1.00 95.19 162 LYS A CA 1
ATOM 1310 C C . LYS A 1 162 ? 16.309 4.473 -7.895 1.00 95.19 162 LYS A C 1
ATOM 1312 O O . LYS A 1 162 ? 16.711 3.995 -6.834 1.00 95.19 162 LYS A O 1
ATOM 1317 N N . PHE A 1 163 ? 16.420 3.844 -9.055 1.00 93.69 163 PHE A N 1
ATOM 1318 C CA . PHE A 1 163 ? 17.103 2.565 -9.205 1.00 93.69 163 PHE A CA 1
ATOM 1319 C C . PHE A 1 163 ? 17.755 2.456 -10.585 1.00 93.69 163 PHE A C 1
ATOM 1321 O O . PHE A 1 163 ? 17.364 3.140 -11.526 1.00 93.69 163 PHE A O 1
ATOM 1328 N N . VAL A 1 164 ? 18.761 1.592 -10.689 1.00 93.44 164 VAL A N 1
ATOM 1329 C CA . VAL A 1 164 ? 19.437 1.240 -11.942 1.00 93.44 164 VAL A CA 1
ATOM 1330 C C . VAL A 1 164 ? 19.391 -0.277 -12.064 1.00 93.44 164 VAL A C 1
ATOM 1332 O O . VAL A 1 164 ? 19.612 -0.991 -11.084 1.00 93.44 164 VAL A O 1
ATOM 1335 N N . ILE A 1 165 ? 19.087 -0.782 -13.256 1.00 91.44 165 ILE A N 1
ATOM 1336 C CA . ILE A 1 165 ? 19.118 -2.219 -13.533 1.00 91.44 165 ILE A CA 1
ATOM 1337 C C . ILE A 1 165 ? 20.491 -2.553 -14.107 1.00 91.44 165 ILE A C 1
ATOM 1339 O O . ILE A 1 165 ? 20.786 -2.196 -15.243 1.00 91.44 165 ILE A O 1
ATOM 1343 N N . HIS A 1 166 ? 21.336 -3.243 -13.343 1.00 89.06 166 HIS A N 1
ATOM 1344 C CA . HIS A 1 166 ? 22.623 -3.694 -13.870 1.00 89.06 166 HIS A CA 1
ATOM 1345 C C . HIS A 1 166 ? 22.436 -4.804 -14.925 1.00 89.06 166 HIS A C 1
ATOM 1347 O O . HIS A 1 166 ? 21.554 -5.659 -14.761 1.00 89.06 166 HIS A O 1
ATOM 1353 N N . PRO A 1 167 ? 23.251 -4.826 -15.997 1.00 86.38 167 PRO A N 1
ATOM 1354 C CA . PRO A 1 167 ? 23.247 -5.918 -16.968 1.00 86.38 167 PRO A CA 1
ATOM 1355 C C . PRO A 1 167 ? 23.427 -7.281 -16.285 1.00 86.38 167 PRO A C 1
ATOM 1357 O O . PRO A 1 167 ? 24.223 -7.417 -15.361 1.00 86.38 167 PRO A O 1
ATOM 1360 N N . GLY A 1 168 ? 22.654 -8.285 -16.706 1.00 80.25 168 GLY A N 1
ATOM 1361 C CA . GLY A 1 168 ? 22.704 -9.635 -16.126 1.00 80.25 168 GLY A CA 1
ATOM 1362 C C . GLY A 1 168 ? 22.142 -9.770 -14.701 1.00 80.25 168 GLY A C 1
ATOM 1363 O O . GLY A 1 168 ? 22.128 -10.875 -14.164 1.00 80.25 168 GLY A O 1
ATOM 1364 N N . PHE A 1 169 ? 21.643 -8.693 -14.082 1.00 84.12 169 PHE A N 1
ATOM 1365 C CA . PHE A 1 169 ? 21.123 -8.749 -12.717 1.00 84.12 169 PHE A CA 1
ATOM 1366 C C . PHE A 1 169 ? 19.865 -9.620 -12.613 1.00 84.12 169 PHE A C 1
ATOM 1368 O O . PHE A 1 169 ? 18.817 -9.315 -13.189 1.00 84.12 169 PHE A O 1
ATOM 1375 N N . ASN A 1 170 ? 19.954 -10.679 -11.813 1.00 83.19 170 ASN A N 1
ATOM 1376 C CA . ASN A 1 170 ? 18.836 -11.528 -11.432 1.00 83.19 170 ASN A CA 1
ATOM 1377 C C . ASN A 1 170 ? 19.055 -11.994 -9.988 1.00 83.19 170 ASN A C 1
ATOM 1379 O O . ASN A 1 170 ? 20.127 -12.479 -9.638 1.00 83.19 170 ASN A O 1
ATOM 1383 N N . TYR A 1 171 ? 18.050 -11.805 -9.143 1.00 80.25 171 TYR A N 1
ATOM 1384 C CA . TYR A 1 171 ? 18.069 -12.157 -7.733 1.00 80.25 171 TYR A CA 1
ATOM 1385 C C . TYR A 1 171 ? 17.236 -13.418 -7.498 1.00 80.25 171 TYR A C 1
ATOM 1387 O O . TYR A 1 171 ? 16.001 -13.420 -7.600 1.00 80.25 171 TYR A O 1
ATOM 1395 N N . ASP A 1 172 ? 17.920 -14.493 -7.121 1.00 72.38 172 ASP A N 1
ATOM 1396 C CA . ASP A 1 172 ? 17.282 -15.702 -6.624 1.00 72.38 172 ASP A CA 1
ATOM 1397 C C . ASP A 1 172 ? 17.109 -15.594 -5.112 1.00 72.38 172 ASP A C 1
ATOM 1399 O O . ASP A 1 172 ? 18.036 -15.786 -4.326 1.00 72.38 172 ASP A O 1
ATOM 1403 N N . SER A 1 173 ? 15.888 -15.259 -4.692 1.00 64.81 173 SER A N 1
ATOM 1404 C CA . SER A 1 173 ? 15.557 -15.215 -3.272 1.00 64.81 173 SER A CA 1
ATOM 1405 C C . SER A 1 173 ? 15.803 -16.589 -2.635 1.00 64.81 173 SER A C 1
ATOM 1407 O O . SER A 1 173 ? 15.295 -17.584 -3.175 1.00 64.81 173 SER A O 1
ATOM 1409 N N . PRO A 1 174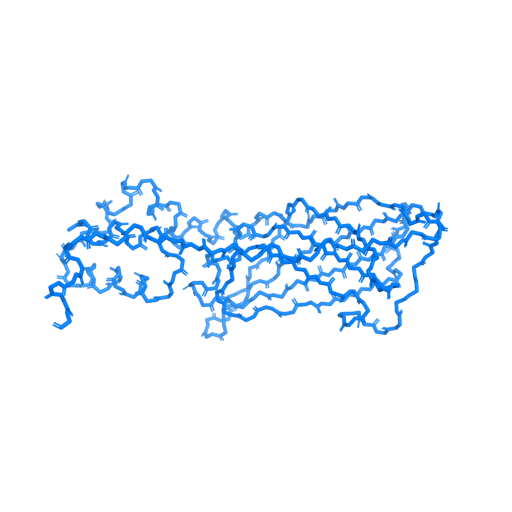 ? 16.467 -16.667 -1.467 1.00 67.56 174 PRO A N 1
ATOM 1410 C CA . PRO A 1 174 ? 16.559 -17.907 -0.707 1.00 67.56 174 PRO A CA 1
ATOM 1411 C C . PRO A 1 174 ? 15.162 -18.496 -0.481 1.00 67.56 174 PRO A C 1
ATOM 1413 O O . PRO A 1 174 ? 14.178 -17.756 -0.356 1.00 67.56 174 PRO A O 1
ATOM 1416 N N . ARG A 1 175 ? 15.051 -19.832 -0.419 1.00 65.25 175 ARG A N 1
ATOM 1417 C CA . ARG A 1 175 ? 13.773 -20.499 -0.110 1.00 65.25 175 ARG A CA 1
ATOM 1418 C C . ARG A 1 175 ? 13.172 -19.870 1.148 1.00 65.25 175 ARG A C 1
ATOM 1420 O O . ARG A 1 175 ? 13.860 -19.757 2.158 1.00 65.25 175 ARG A O 1
ATOM 1427 N N . SER A 1 176 ? 11.900 -19.462 1.079 1.00 60.00 176 SER A N 1
ATOM 1428 C CA . SER A 1 176 ? 11.230 -18.802 2.202 1.00 60.00 176 SER A CA 1
ATOM 1429 C C . SER A 1 176 ? 11.393 -19.645 3.472 1.00 60.00 176 SER A C 1
ATOM 1431 O O . SER A 1 176 ? 11.017 -20.825 3.451 1.00 60.00 176 SER A O 1
ATOM 1433 N N . PRO A 1 177 ? 11.946 -19.088 4.564 1.00 59.16 177 PRO A N 1
ATOM 1434 C CA . PRO A 1 177 ? 12.107 -19.844 5.792 1.00 59.16 177 PRO A CA 1
ATOM 1435 C C . PRO A 1 177 ? 10.724 -20.284 6.271 1.00 59.16 177 PRO A C 1
ATOM 1437 O O . PRO A 1 177 ? 9.791 -19.480 6.359 1.00 59.16 177 PRO A O 1
ATOM 1440 N N . ARG A 1 178 ? 10.568 -21.578 6.564 1.00 56.78 178 ARG A N 1
ATOM 1441 C CA . ARG A 1 178 ? 9.354 -22.104 7.193 1.00 56.78 178 ARG A CA 1
ATOM 1442 C C . ARG A 1 178 ? 9.354 -21.658 8.654 1.00 56.78 178 ARG A C 1
ATOM 1444 O O . ARG A 1 178 ? 9.780 -22.406 9.526 1.00 56.78 178 ARG A O 1
ATOM 1451 N N . ILE A 1 179 ? 8.911 -20.430 8.922 1.00 59.69 179 ILE A N 1
ATOM 1452 C CA . ILE A 1 179 ? 8.721 -19.944 10.293 1.00 59.69 179 ILE A CA 1
ATOM 1453 C C . ILE A 1 179 ? 7.562 -20.745 10.899 1.00 59.69 179 ILE A C 1
ATOM 1455 O O . ILE A 1 179 ? 6.395 -20.490 10.603 1.00 59.69 179 ILE A O 1
ATOM 1459 N N . LYS A 1 180 ? 7.880 -21.749 11.721 1.00 51.41 180 LYS A N 1
ATOM 1460 C CA . LYS A 1 180 ? 6.909 -22.423 12.586 1.00 51.41 180 LYS A CA 1
ATOM 1461 C C . LYS A 1 180 ? 6.834 -21.653 13.897 1.00 51.41 180 LYS A C 1
ATOM 1463 O O . LYS A 1 180 ? 7.807 -21.602 14.641 1.00 51.41 180 LYS A O 1
ATOM 1468 N N . VAL A 1 181 ? 5.676 -21.069 14.184 1.00 50.94 181 VAL A N 1
ATOM 1469 C CA . VAL A 1 181 ? 5.378 -20.571 15.528 1.00 50.94 181 VAL A CA 1
ATOM 1470 C C . VAL A 1 181 ? 5.040 -21.790 16.381 1.00 50.94 181 VAL A C 1
ATOM 1472 O O . VAL A 1 181 ? 3.954 -22.351 16.254 1.00 50.94 181 VAL A O 1
ATOM 1475 N N . VAL A 1 182 ? 5.993 -22.238 17.197 1.00 55.41 182 VAL A N 1
ATOM 1476 C CA . VAL A 1 182 ? 5.743 -23.237 18.239 1.00 55.41 182 VAL A CA 1
ATOM 1477 C C . VAL A 1 182 ? 5.252 -22.469 19.458 1.00 55.41 182 VAL A C 1
ATOM 1479 O O . VAL A 1 182 ? 6.015 -21.735 20.084 1.00 55.41 182 VAL A O 1
ATOM 1482 N N . TYR A 1 183 ? 3.961 -22.576 19.759 1.00 56.28 183 TYR A N 1
ATOM 1483 C CA . TYR A 1 183 ? 3.468 -22.131 21.056 1.00 56.28 183 TYR A CA 1
ATOM 1484 C C . TYR A 1 183 ? 3.957 -23.139 22.100 1.00 56.28 183 TYR A C 1
ATOM 1486 O O . TYR A 1 183 ? 3.854 -24.338 21.842 1.00 56.28 183 TYR A O 1
ATOM 1494 N N . PRO A 1 184 ? 4.500 -22.704 23.249 1.00 52.28 184 PRO A N 1
ATOM 1495 C CA . PRO A 1 184 ? 4.760 -23.633 24.335 1.00 52.28 184 PRO A CA 1
ATOM 1496 C C . PRO A 1 184 ? 3.422 -24.263 24.723 1.00 52.28 184 PRO A C 1
ATOM 1498 O O . PRO A 1 184 ? 2.485 -23.539 25.072 1.00 52.28 184 PRO A O 1
ATOM 1501 N N . ASP A 1 185 ? 3.327 -25.589 24.613 1.00 58.84 185 ASP A N 1
ATOM 1502 C CA . ASP A 1 185 ? 2.183 -26.364 25.087 1.00 58.84 185 ASP A CA 1
ATOM 1503 C C . ASP A 1 185 ? 2.056 -26.138 26.594 1.00 58.84 185 ASP A C 1
ATOM 1505 O O . ASP A 1 185 ? 2.699 -26.809 27.403 1.00 58.84 185 ASP A O 1
ATOM 1509 N N . ARG A 1 186 ? 1.259 -25.145 26.993 1.00 64.62 186 ARG A N 1
ATOM 1510 C CA . ARG A 1 186 ? 0.958 -24.956 28.407 1.00 64.62 186 ARG A CA 1
ATOM 1511 C C . ARG A 1 186 ? -0.028 -26.044 28.835 1.00 64.62 186 ARG A C 1
ATOM 1513 O O . ARG A 1 186 ? -1.012 -26.263 28.120 1.00 64.62 186 ARG A O 1
ATOM 1520 N N . PRO A 1 187 ? 0.184 -26.694 29.994 1.00 64.38 187 PRO A N 1
ATOM 1521 C CA . PRO A 1 187 ? -0.713 -27.732 30.509 1.00 64.38 187 PRO A CA 1
ATOM 1522 C C . PRO A 1 187 ? -2.182 -27.285 30.554 1.00 64.38 187 PRO A C 1
ATOM 1524 O O . PRO A 1 187 ? -3.084 -28.084 30.320 1.00 64.38 187 PRO A O 1
ATOM 1527 N N . GLU A 1 188 ? -2.408 -25.986 30.761 1.00 58.34 188 GLU A N 1
ATOM 1528 C CA . GLU A 1 188 ? -3.719 -25.334 30.839 1.00 58.34 188 GLU A CA 1
ATOM 1529 C C . GLU A 1 188 ? -4.578 -25.477 29.569 1.00 58.34 188 GLU A C 1
ATOM 1531 O O . GLU A 1 188 ? -5.795 -25.355 29.645 1.00 58.34 188 GLU A O 1
ATOM 1536 N N . PHE A 1 189 ? -3.983 -25.735 28.398 1.00 57.00 189 PHE A N 1
ATOM 1537 C CA . PHE A 1 189 ? -4.730 -25.910 27.144 1.00 57.00 189 PHE A CA 1
ATOM 1538 C C . PHE A 1 189 ? -5.137 -27.364 26.870 1.00 57.00 189 PHE A C 1
ATOM 1540 O O . PHE A 1 189 ? -5.936 -27.608 25.966 1.00 57.00 189 PHE A O 1
ATOM 1547 N N . LYS A 1 190 ? -4.626 -28.335 27.642 1.00 58.03 190 LYS A N 1
ATOM 1548 C CA . LYS A 1 190 ? -5.019 -29.750 27.517 1.00 58.03 190 LYS A CA 1
ATOM 1549 C C . LYS A 1 190 ? -6.394 -30.042 28.123 1.00 58.03 190 LYS A C 1
ATOM 1551 O O . LYS A 1 190 ? -7.028 -30.995 27.694 1.00 58.03 190 LYS A O 1
ATOM 1556 N N . SER A 1 191 ? -6.866 -29.220 29.061 1.00 58.19 191 SER A N 1
ATOM 1557 C CA . SER A 1 191 ? -8.179 -29.366 29.713 1.00 58.19 191 SER A CA 1
ATOM 1558 C C . SER A 1 191 ? -9.355 -28.814 28.896 1.00 58.19 191 SER A C 1
ATOM 1560 O O . SER A 1 191 ? -10.494 -28.887 29.342 1.00 58.19 191 SER A O 1
ATOM 1562 N N . LEU A 1 192 ? -9.090 -28.242 27.715 1.00 54.94 192 LEU A N 1
ATOM 1563 C CA . LEU A 1 192 ? -10.100 -27.684 26.807 1.00 54.94 192 LEU A CA 1
ATOM 1564 C C . LEU A 1 192 ? -10.469 -28.633 25.648 1.00 54.94 192 LEU A C 1
ATOM 1566 O O . LEU A 1 192 ? -11.095 -28.187 24.686 1.00 54.94 192 LEU A O 1
ATOM 1570 N N . LYS A 1 193 ? -10.044 -29.901 25.708 1.00 40.22 193 LYS A N 1
ATOM 1571 C CA . LYS A 1 193 ? -10.420 -30.956 24.758 1.00 40.22 193 LYS A CA 1
ATOM 1572 C C . LYS A 1 193 ? -11.506 -31.851 25.328 1.00 40.22 193 LYS A C 1
ATOM 1574 O O . LYS A 1 193 ? -11.416 -32.158 26.534 1.00 40.22 193 LYS A O 1
#

Foldseek 3Di:
DVLLQVLLVDLALVSVVVNVVCCVVVVDPPVVQCVPVSSVCLDPCNLQPPLLQAEWAPWDWAAAPNFIKIKTFRPSQSSLLSVQWKKKKKKFKDAVVDPDTPKIFIDTDHHGDPRIDMDGRCVGIDDGDDDDAPGKMKMKMKMWIARPVVRDIGIYHIDIDIDGHHPPGHDDDDDPPPDDDDDPPDVVVVVVD

pLDDT: mean 88.08, std 11.45, range [40.22, 98.0]

Radius of gyration: 20.94 Å; chains: 1; bounding box: 48×45×53 Å

Sequence (193 aa):
VKLGVATCYLYSPKALKVRRNLIRKKRVSLQTLLEVRRCGLMSRRSFEREFVLWSMRNIYFFKSKGRAQIQFLDPALPLAGARGFETRYLWRIYYEGSNVHMAEGSYHVKGVRSGSVKIDLEKSAVGTLNLPSGEPLIFELGAQRVHPQKFKRLNSKMAKIKFVIHPGFNYDSPRSPRIKVVYPDRPEFKSLK